Protein AF-A0A1G9M469-F1 (afdb_monomer)

Structure (mmCIF, N/CA/C/O backbone):
data_AF-A0A1G9M469-F1
#
_entry.id   AF-A0A1G9M469-F1
#
loop_
_atom_site.group_PDB
_atom_site.id
_atom_site.type_symbol
_atom_site.label_atom_id
_atom_site.label_alt_id
_atom_site.label_comp_id
_atom_site.label_asym_id
_atom_site.label_entity_id
_atom_site.label_seq_id
_atom_site.pdbx_PDB_ins_code
_atom_site.Cartn_x
_atom_site.Cartn_y
_atom_site.Cartn_z
_atom_site.occupancy
_atom_site.B_iso_or_equiv
_atom_site.auth_seq_id
_atom_site.auth_comp_id
_atom_site.auth_asym_id
_atom_site.auth_atom_id
_atom_site.pdbx_PDB_model_num
ATOM 1 N N . MET A 1 1 ? 38.285 30.764 -57.589 1.00 48.78 1 MET A N 1
ATOM 2 C CA . MET A 1 1 ? 37.458 29.544 -57.702 1.00 48.78 1 MET A CA 1
ATOM 3 C C . MET A 1 1 ? 37.937 28.596 -56.607 1.00 48.78 1 MET A C 1
ATOM 5 O O . MET A 1 1 ? 38.831 27.805 -56.846 1.00 48.78 1 MET A O 1
ATOM 9 N N . TRP A 1 2 ? 37.472 28.808 -55.373 1.00 46.72 2 TRP A N 1
ATOM 10 C CA . TRP A 1 2 ? 37.956 28.120 -54.169 1.00 46.72 2 TRP A CA 1
ATOM 11 C C . TRP A 1 2 ? 36.751 27.596 -53.375 1.00 46.72 2 TRP A C 1
ATOM 13 O O . TRP A 1 2 ? 35.866 28.354 -52.987 1.00 46.72 2 TRP A O 1
ATOM 23 N N . GLU A 1 3 ? 36.701 26.268 -53.302 1.00 48.75 3 GLU A N 1
ATOM 24 C CA . GLU A 1 3 ? 36.206 25.391 -52.235 1.00 48.75 3 GLU A CA 1
ATOM 25 C C . GLU A 1 3 ? 34.952 25.799 -51.443 1.00 48.75 3 GLU A C 1
ATOM 27 O O . GLU A 1 3 ? 34.990 26.262 -50.308 1.00 48.75 3 GLU A O 1
ATOM 32 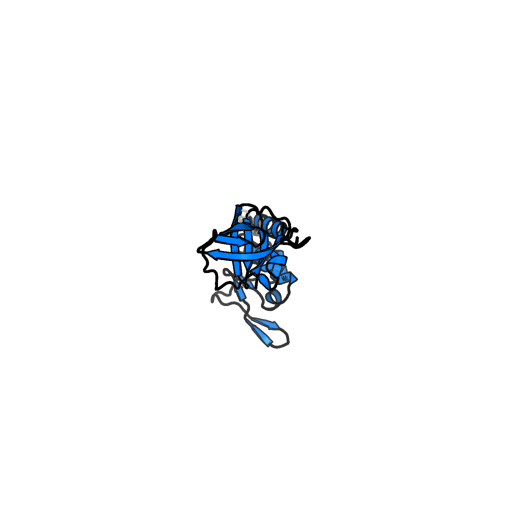N N . ARG A 1 4 ? 33.794 25.455 -52.015 1.00 55.62 4 ARG A N 1
ATOM 33 C CA . ARG A 1 4 ? 32.470 25.427 -51.367 1.00 55.62 4 ARG A CA 1
ATOM 34 C C . ARG A 1 4 ? 32.203 24.113 -50.589 1.00 55.62 4 ARG A C 1
ATOM 36 O O . ARG A 1 4 ? 31.051 23.723 -50.422 1.00 55.62 4 ARG A O 1
ATOM 43 N N . GLY A 1 5 ? 33.255 23.400 -50.164 1.00 55.22 5 GLY A N 1
ATOM 44 C CA . GLY A 1 5 ? 33.184 21.999 -49.707 1.00 55.22 5 GLY A CA 1
ATOM 45 C C . GLY A 1 5 ? 33.049 21.759 -48.195 1.00 55.22 5 GLY A C 1
ATOM 46 O O . GLY A 1 5 ? 32.487 20.744 -47.800 1.00 55.22 5 GLY A O 1
ATOM 47 N N . ASN A 1 6 ? 33.491 22.686 -47.337 1.00 55.62 6 ASN A N 1
ATOM 48 C CA . ASN A 1 6 ? 33.667 22.398 -45.900 1.00 55.62 6 ASN A CA 1
ATOM 49 C C . ASN A 1 6 ? 32.497 22.794 -44.980 1.00 55.62 6 ASN A C 1
ATOM 51 O O . ASN A 1 6 ? 32.513 22.475 -43.795 1.00 55.62 6 ASN A O 1
ATOM 55 N N . MET A 1 7 ? 31.448 23.446 -45.493 1.00 53.41 7 MET A N 1
ATOM 56 C CA . MET A 1 7 ? 30.367 23.969 -44.637 1.00 53.41 7 MET A CA 1
ATOM 57 C C . MET A 1 7 ? 29.304 22.921 -44.258 1.00 53.41 7 MET A C 1
ATOM 59 O O . MET A 1 7 ? 28.549 23.123 -43.311 1.00 53.41 7 MET A O 1
ATOM 63 N N . ARG A 1 8 ? 29.247 21.778 -44.959 1.00 54.16 8 ARG A N 1
ATOM 64 C CA . ARG A 1 8 ? 28.276 20.703 -44.668 1.00 54.16 8 ARG A CA 1
ATOM 65 C C . ARG A 1 8 ? 28.699 19.778 -43.521 1.00 54.16 8 ARG A C 1
ATOM 67 O O . ARG A 1 8 ? 27.830 19.225 -42.859 1.00 54.16 8 ARG A O 1
ATOM 74 N N . ILE A 1 9 ? 30.000 19.647 -43.253 1.00 56.34 9 ILE A N 1
ATOM 75 C CA . ILE A 1 9 ? 30.518 18.775 -42.182 1.00 56.34 9 ILE A CA 1
ATOM 76 C C . ILE A 1 9 ? 30.335 19.429 -40.801 1.00 56.34 9 ILE A C 1
ATOM 78 O O . ILE A 1 9 ? 30.007 18.741 -39.837 1.00 56.34 9 ILE A O 1
ATOM 82 N N . LEU A 1 10 ? 30.437 20.762 -40.707 1.00 53.50 10 LEU A N 1
ATOM 83 C CA . LEU A 1 10 ? 30.216 21.478 -39.443 1.00 53.50 10 LEU A CA 1
ATOM 84 C C . LEU A 1 10 ? 28.758 21.418 -38.952 1.00 53.50 10 LEU A C 1
ATOM 86 O O . LEU A 1 10 ? 28.525 21.388 -37.747 1.00 53.50 10 LEU A O 1
ATOM 90 N N . PHE A 1 11 ? 27.777 21.350 -39.859 1.00 53.75 11 PHE A N 1
ATOM 91 C CA . PHE A 1 11 ? 26.359 21.276 -39.481 1.00 53.75 11 PHE A CA 1
ATOM 92 C C . PHE A 1 11 ? 25.966 19.917 -38.874 1.00 53.75 11 PHE A C 1
ATOM 94 O O . PHE A 1 11 ? 25.076 19.861 -38.028 1.00 53.75 11 PHE A O 1
ATOM 101 N N . PHE A 1 12 ? 26.649 18.830 -39.252 1.00 53.16 12 PHE A N 1
ATOM 102 C CA . PHE A 1 12 ? 26.390 17.494 -38.699 1.00 53.16 12 PHE A CA 1
ATOM 103 C C . PHE A 1 12 ? 26.943 17.311 -37.276 1.00 53.16 12 PHE A C 1
ATOM 105 O O . PHE A 1 12 ? 26.334 16.608 -36.475 1.00 53.16 12 PHE A O 1
ATOM 112 N N . LEU A 1 13 ? 28.050 17.975 -36.926 1.00 53.91 13 LEU A N 1
ATOM 113 C CA . LEU A 1 13 ? 28.625 17.906 -35.574 1.00 53.91 13 LEU A CA 1
ATOM 114 C C . LEU A 1 13 ? 27.806 18.681 -34.531 1.00 53.91 13 LEU A C 1
ATOM 116 O O . LEU A 1 13 ? 27.779 18.288 -33.367 1.00 53.91 13 LEU A O 1
ATOM 120 N N . PHE A 1 14 ? 27.092 19.737 -34.932 1.00 52.69 14 PHE A N 1
ATOM 121 C CA . PHE A 1 14 ? 26.285 20.526 -33.995 1.00 52.69 14 PHE A CA 1
ATOM 122 C C . PHE A 1 14 ? 25.009 19.794 -33.540 1.00 52.69 14 PHE A C 1
ATOM 124 O O . PHE A 1 14 ? 24.573 19.977 -32.409 1.00 52.69 14 PHE A O 1
ATOM 131 N N . PHE A 1 15 ? 24.444 18.904 -34.367 1.00 52.62 15 PHE A N 1
ATOM 132 C CA . PHE A 1 15 ? 23.247 18.125 -34.009 1.00 52.62 15 PHE A CA 1
ATOM 133 C C . PHE A 1 15 ? 23.511 17.020 -32.971 1.00 52.62 15 PHE A C 1
ATOM 135 O O . PHE A 1 15 ? 22.600 16.647 -32.239 1.00 52.62 15 PHE A O 1
ATOM 142 N N . LEU A 1 16 ? 24.749 16.525 -32.858 1.00 51.84 16 LEU A N 1
ATOM 143 C CA . LEU A 1 16 ? 25.122 15.509 -31.863 1.00 51.84 16 LEU A CA 1
ATOM 144 C C . LEU A 1 16 ? 25.333 16.082 -30.450 1.00 51.84 16 LEU A C 1
ATOM 146 O O . LEU A 1 16 ? 25.271 15.332 -29.482 1.00 51.84 16 LEU A O 1
ATOM 150 N N . LEU A 1 17 ? 25.530 17.398 -30.311 1.00 51.81 17 LEU A N 1
ATOM 151 C CA . LEU A 1 17 ? 25.686 18.070 -29.011 1.00 51.81 17 LEU A CA 1
ATOM 152 C C . LEU A 1 17 ? 24.354 18.421 -28.333 1.00 51.81 17 LEU A C 1
ATOM 154 O O . LEU A 1 17 ? 24.351 18.825 -27.174 1.00 51.81 17 LEU A O 1
ATOM 158 N N . ILE A 1 18 ? 23.233 18.260 -29.041 1.00 56.25 18 ILE A N 1
ATOM 159 C CA . ILE A 1 18 ? 21.878 18.469 -28.507 1.00 56.25 18 ILE A CA 1
ATOM 160 C C . ILE A 1 18 ? 21.144 17.133 -28.348 1.00 56.25 18 ILE A C 1
ATOM 162 O O . ILE A 1 18 ? 19.926 17.114 -28.182 1.00 56.25 18 ILE A O 1
ATOM 166 N N . ALA A 1 19 ? 21.859 16.002 -28.411 1.00 52.56 19 ALA A N 1
ATOM 167 C CA . ALA A 1 19 ? 21.268 14.740 -28.002 1.00 52.56 19 ALA A CA 1
ATOM 168 C C . ALA A 1 19 ? 20.849 14.906 -26.532 1.00 52.56 19 ALA A C 1
ATOM 170 O O . ALA A 1 19 ? 21.716 15.186 -25.696 1.00 52.56 19 ALA A O 1
ATOM 171 N N . PRO A 1 20 ? 19.546 14.812 -26.203 1.00 56.12 20 PRO A N 1
ATOM 172 C CA . PRO A 1 20 ? 19.131 14.825 -24.815 1.00 56.12 20 PRO A CA 1
ATOM 173 C C . PRO A 1 20 ? 19.895 13.692 -24.146 1.00 56.12 20 PRO A C 1
ATOM 175 O O . PRO A 1 20 ? 19.856 12.557 -24.628 1.00 56.12 20 PRO A O 1
ATOM 178 N N . TYR A 1 21 ? 20.659 14.020 -23.102 1.00 51.34 21 TYR A N 1
ATOM 179 C CA . TYR A 1 21 ? 21.302 13.015 -22.273 1.00 51.34 21 TYR A CA 1
ATOM 180 C C . TYR A 1 21 ? 20.243 11.958 -21.982 1.00 51.34 21 TYR A C 1
ATOM 182 O O . TYR A 1 21 ? 19.168 12.288 -21.478 1.00 51.34 21 TYR A O 1
ATOM 190 N N . ALA A 1 22 ? 20.507 10.714 -22.380 1.00 52.69 22 ALA A N 1
ATOM 191 C CA . ALA A 1 22 ? 19.715 9.593 -21.924 1.00 52.69 22 ALA A CA 1
ATOM 192 C C . ALA A 1 22 ? 19.965 9.525 -20.417 1.00 52.69 22 ALA A C 1
ATOM 194 O O . ALA A 1 22 ? 20.944 8.935 -19.964 1.00 52.69 22 ALA A O 1
ATOM 195 N N . VAL A 1 23 ? 19.159 10.262 -19.655 1.00 56.47 23 VAL A N 1
ATOM 196 C CA . VAL A 1 23 ? 19.160 10.199 -18.203 1.00 56.47 23 VAL A CA 1
ATOM 197 C C . VAL A 1 23 ? 18.578 8.832 -17.900 1.00 56.47 23 VAL A C 1
ATOM 199 O O . VAL A 1 23 ? 17.364 8.641 -17.922 1.00 56.47 23 VAL A O 1
ATOM 202 N N . ALA A 1 24 ? 19.468 7.854 -17.745 1.00 62.28 24 ALA A N 1
ATOM 203 C CA . ALA A 1 24 ? 19.101 6.576 -17.180 1.00 62.28 24 ALA A CA 1
ATOM 204 C C . ALA A 1 24 ? 18.526 6.860 -15.789 1.00 62.28 24 ALA A C 1
ATOM 206 O O . ALA A 1 24 ? 19.078 7.653 -15.016 1.00 62.28 24 ALA A O 1
ATOM 207 N N . GLY A 1 25 ? 17.335 6.328 -15.551 1.00 85.69 25 GLY A N 1
ATOM 208 C CA . GLY A 1 25 ? 16.587 6.614 -14.345 1.00 85.69 25 GLY A CA 1
ATOM 209 C C . GLY A 1 25 ? 17.270 5.980 -13.137 1.00 85.69 25 GLY A C 1
ATOM 210 O O . GLY A 1 25 ? 17.526 4.779 -13.139 1.00 85.69 25 GLY A O 1
ATOM 211 N N . LYS A 1 26 ? 17.548 6.754 -12.084 1.00 93.06 26 LYS A N 1
ATOM 212 C CA . LYS A 1 26 ? 18.241 6.271 -10.879 1.00 93.06 26 LYS A CA 1
ATOM 213 C C . LYS A 1 26 ? 17.488 5.111 -10.224 1.00 93.06 26 LYS A C 1
ATOM 215 O O . LYS A 1 26 ? 18.112 4.156 -9.760 1.00 93.06 26 LYS A O 1
ATOM 220 N N . PHE A 1 27 ? 16.163 5.209 -10.132 1.00 94.94 27 PHE A N 1
ATOM 221 C CA . PHE A 1 27 ? 15.335 4.167 -9.521 1.00 94.94 27 PHE A CA 1
ATOM 222 C C . PHE A 1 27 ? 15.176 2.980 -10.464 1.00 94.94 27 PHE A C 1
ATOM 224 O O . PHE A 1 27 ? 15.283 1.833 -10.031 1.00 94.94 27 PHE A O 1
ATOM 231 N N . SER A 1 28 ? 14.984 3.265 -11.746 1.00 94.94 28 SER A N 1
ATOM 232 C CA . SER A 1 28 ? 14.840 2.284 -12.815 1.00 94.94 28 SER A CA 1
ATOM 233 C C . SER A 1 28 ? 16.072 1.396 -12.920 1.00 94.94 28 SER A C 1
ATOM 235 O O . SER A 1 28 ? 15.944 0.176 -12.917 1.00 94.94 28 SER A O 1
ATOM 237 N N . ASP A 1 29 ? 17.265 1.985 -12.885 1.00 94.56 29 ASP A N 1
ATOM 238 C CA . ASP A 1 29 ? 18.538 1.267 -12.914 1.00 94.56 29 ASP A CA 1
ATOM 239 C C . ASP A 1 29 ? 18.750 0.430 -11.647 1.00 94.56 29 ASP A C 1
ATOM 241 O O . ASP A 1 29 ? 19.205 -0.713 -11.714 1.00 94.56 29 ASP A O 1
ATOM 245 N N . TYR A 1 30 ? 18.398 0.972 -10.476 1.00 95.62 30 TYR A N 1
ATOM 246 C CA . TYR A 1 30 ? 18.557 0.264 -9.205 1.00 95.62 30 TYR A CA 1
ATOM 247 C C . TYR A 1 30 ? 17.631 -0.956 -9.092 1.00 95.62 30 TYR A C 1
ATOM 249 O O . TYR A 1 30 ? 18.041 -2.028 -8.633 1.00 95.62 30 TYR A O 1
ATOM 257 N N . VAL A 1 31 ? 16.373 -0.799 -9.506 1.00 96.38 31 VAL A N 1
ATOM 258 C CA . VAL A 1 31 ? 15.374 -1.876 -9.528 1.00 96.38 31 VAL A CA 1
ATOM 259 C C . VAL A 1 31 ? 15.641 -2.834 -10.698 1.00 96.38 31 VAL A C 1
ATOM 261 O O . VAL A 1 31 ? 15.429 -4.039 -10.558 1.00 96.38 31 VAL A O 1
ATOM 264 N N . GLY A 1 32 ? 16.173 -2.327 -11.810 1.00 95.94 32 GLY A N 1
ATOM 265 C CA . GLY A 1 32 ? 16.400 -3.048 -13.063 1.00 95.94 32 GLY A CA 1
ATOM 266 C C . GLY A 1 32 ? 15.180 -3.047 -13.986 1.00 95.94 32 GLY A C 1
ATOM 267 O O . GLY A 1 32 ? 14.968 -4.019 -14.706 1.00 95.94 32 GLY A O 1
ATOM 268 N N . THR A 1 33 ? 14.333 -2.017 -13.930 1.00 96.31 33 THR A N 1
ATOM 269 C CA . THR A 1 33 ? 13.116 -1.944 -14.746 1.00 96.31 33 THR A CA 1
ATOM 270 C C . THR A 1 33 ? 13.425 -1.624 -16.202 1.00 96.31 33 THR A C 1
ATOM 272 O O . THR A 1 33 ? 14.376 -0.913 -16.516 1.00 96.31 33 THR A O 1
ATOM 275 N N . TYR A 1 34 ? 12.600 -2.135 -17.111 1.00 95.44 34 TYR A N 1
ATOM 276 C CA . TYR A 1 34 ? 12.790 -1.936 -18.546 1.00 95.44 34 TYR A CA 1
ATOM 277 C C . TYR A 1 34 ? 11.457 -1.935 -19.300 1.00 95.44 34 TYR A C 1
ATOM 279 O O . TYR A 1 34 ? 10.430 -2.395 -18.796 1.00 95.44 34 TYR A O 1
ATOM 287 N N . TRP A 1 35 ? 11.453 -1.384 -20.515 1.00 95.56 35 TRP A N 1
ATOM 288 C CA . TRP A 1 35 ? 10.281 -1.440 -21.387 1.00 95.56 35 TRP A CA 1
ATOM 289 C C . TRP A 1 35 ? 10.122 -2.845 -21.971 1.00 95.56 35 TRP A C 1
ATOM 291 O O . TRP A 1 35 ? 11.130 -3.465 -22.312 1.00 95.56 35 TRP A O 1
ATOM 301 N N . PRO A 1 36 ? 8.889 -3.358 -22.118 1.00 94.94 36 PRO A N 1
ATOM 302 C CA . PRO A 1 36 ? 8.671 -4.636 -22.781 1.00 94.94 36 PRO A CA 1
ATOM 303 C C . PRO A 1 36 ? 9.243 -4.613 -24.201 1.00 94.94 36 PRO A C 1
ATOM 305 O O . PRO A 1 36 ? 9.321 -3.558 -24.831 1.00 94.94 36 PRO A O 1
ATOM 308 N N . TYR A 1 37 ? 9.599 -5.789 -24.716 1.00 90.88 37 TYR A N 1
ATOM 309 C CA . TYR A 1 37 ? 10.000 -5.936 -26.116 1.00 90.88 37 TYR A CA 1
ATOM 310 C C . TYR A 1 37 ? 8.866 -5.506 -27.059 1.00 90.88 37 TYR A C 1
ATOM 312 O O . TYR A 1 37 ? 7.718 -5.391 -26.633 1.00 90.88 37 TYR A O 1
ATOM 320 N N . ASP A 1 38 ? 9.146 -5.354 -28.356 1.00 89.00 38 ASP A N 1
ATOM 321 C CA . ASP A 1 38 ? 8.142 -4.962 -29.365 1.00 89.00 38 ASP A CA 1
ATOM 322 C C . ASP A 1 38 ? 6.908 -5.888 -29.394 1.00 89.00 38 ASP A C 1
ATOM 324 O O . ASP A 1 38 ? 5.812 -5.480 -29.773 1.00 89.00 38 ASP A O 1
ATOM 328 N N . SER A 1 39 ? 7.060 -7.134 -28.932 1.00 87.19 39 SER A N 1
ATOM 329 C CA . SER A 1 39 ? 5.969 -8.099 -28.737 1.00 87.19 39 SER A CA 1
ATOM 330 C C . SER A 1 39 ? 5.056 -7.792 -27.540 1.00 87.19 39 SER A C 1
ATOM 332 O O . SER A 1 39 ? 4.078 -8.500 -27.302 1.00 87.19 39 SER A O 1
ATOM 334 N N . GLY A 1 40 ? 5.386 -6.782 -26.737 1.00 89.38 40 GLY A N 1
ATOM 335 C CA . GLY A 1 40 ? 4.733 -6.443 -25.478 1.00 89.38 40 GLY A CA 1
ATOM 336 C C . GLY A 1 40 ? 5.065 -7.385 -24.315 1.00 89.38 40 GLY A C 1
ATOM 337 O O . GLY A 1 40 ? 4.483 -7.211 -23.235 1.00 89.38 40 GLY A O 1
ATOM 338 N N . GLN A 1 41 ? 5.958 -8.359 -24.518 1.00 94.06 41 GLN A N 1
ATOM 339 C CA . GLN A 1 41 ? 6.353 -9.357 -23.522 1.00 94.06 41 GLN A CA 1
ATOM 340 C C . GLN A 1 41 ? 7.531 -8.870 -22.671 1.00 94.06 41 GLN A C 1
ATOM 342 O O . GLN A 1 41 ? 8.430 -8.186 -23.163 1.00 94.06 41 GLN A O 1
ATOM 347 N N . CYS A 1 42 ? 7.520 -9.254 -21.396 1.00 96.56 42 CYS A N 1
ATOM 348 C CA . CYS A 1 42 ? 8.674 -9.125 -20.515 1.00 96.56 42 CYS A CA 1
ATOM 349 C C . CYS A 1 42 ? 9.575 -10.357 -20.649 1.00 96.56 42 CYS A C 1
ATOM 351 O O . CYS A 1 42 ? 9.127 -11.427 -21.061 1.00 96.56 42 CYS A O 1
ATOM 353 N N . GLY A 1 43 ? 10.852 -10.185 -20.331 1.00 96.06 43 GLY A N 1
ATOM 354 C CA . GLY A 1 43 ? 11.837 -11.253 -20.287 1.00 96.06 43 GLY A CA 1
ATOM 355 C C . GLY A 1 43 ? 11.690 -12.150 -19.059 1.00 96.06 43 GLY A C 1
ATOM 356 O O . GLY A 1 43 ? 10.629 -12.266 -18.441 1.00 96.06 43 GLY A O 1
ATOM 357 N N . THR A 1 44 ? 12.788 -12.814 -18.719 1.00 96.69 44 THR A N 1
ATOM 358 C CA . THR A 1 44 ? 12.858 -13.708 -17.564 1.00 96.69 44 THR A CA 1
ATOM 359 C C . THR A 1 44 ? 14.127 -13.454 -16.771 1.00 96.69 44 THR A C 1
ATOM 361 O O . THR A 1 44 ? 15.206 -13.346 -17.359 1.00 96.69 44 THR A O 1
ATOM 364 N N . THR A 1 45 ? 14.027 -13.489 -15.449 1.00 96.56 45 THR A N 1
ATOM 365 C CA . THR A 1 45 ? 15.168 -13.435 -14.536 1.00 96.56 45 THR A CA 1
ATOM 366 C C . THR A 1 45 ? 15.526 -14.838 -14.050 1.00 96.56 45 THR A C 1
ATOM 368 O O . THR A 1 45 ? 14.652 -15.628 -13.690 1.00 96.56 45 THR A O 1
ATOM 371 N N . ILE A 1 46 ? 16.821 -15.166 -14.008 1.00 96.44 46 ILE A N 1
ATOM 372 C CA . ILE A 1 46 ? 17.296 -16.440 -13.453 1.00 96.44 46 ILE A CA 1
ATOM 373 C C . ILE A 1 46 ? 17.509 -16.285 -11.944 1.00 96.44 46 ILE A C 1
ATOM 375 O O . ILE A 1 46 ? 18.349 -15.499 -11.510 1.00 96.44 46 ILE A O 1
ATOM 379 N N . LEU A 1 47 ? 16.787 -17.070 -11.144 1.00 94.50 47 LEU A N 1
ATOM 380 C CA . LEU A 1 47 ? 16.922 -17.139 -9.689 1.00 94.50 47 LEU A CA 1
ATOM 381 C C . LEU A 1 47 ? 17.142 -18.588 -9.270 1.00 94.50 47 LEU A C 1
ATOM 383 O O . LEU A 1 47 ? 16.421 -19.482 -9.703 1.00 94.50 47 LEU A O 1
ATOM 387 N N . PHE A 1 48 ? 18.159 -18.837 -8.443 1.00 94.06 48 PHE A N 1
ATOM 388 C CA . PHE A 1 48 ? 18.482 -20.183 -7.944 1.00 94.06 48 PHE A CA 1
ATOM 389 C C . PHE A 1 48 ? 18.585 -21.249 -9.059 1.00 94.06 48 PHE A C 1
ATOM 391 O O . PHE A 1 48 ? 18.160 -22.391 -8.895 1.00 94.06 48 PHE A O 1
ATOM 398 N N . GLY A 1 49 ? 19.122 -20.860 -10.223 1.00 95.31 49 GLY A N 1
ATOM 399 C CA . GLY A 1 49 ? 19.274 -21.734 -11.392 1.00 95.31 49 GLY A CA 1
ATOM 400 C C . GLY A 1 49 ? 17.984 -22.017 -12.175 1.00 95.31 49 GLY A C 1
ATOM 401 O O . GLY A 1 49 ? 18.016 -22.810 -13.113 1.00 95.31 49 GLY A O 1
ATOM 402 N N . LYS A 1 50 ? 16.860 -21.383 -11.827 1.00 96.69 50 LYS A N 1
ATOM 403 C CA . LYS A 1 50 ? 15.577 -21.495 -12.533 1.00 96.69 50 LYS A CA 1
ATOM 404 C C . LYS A 1 50 ? 15.214 -20.174 -13.201 1.00 96.69 50 LYS A C 1
ATOM 406 O O . LYS A 1 50 ? 15.537 -19.108 -12.688 1.00 96.69 50 LYS A O 1
ATOM 411 N N . SER A 1 51 ? 14.555 -20.246 -14.354 1.00 97.00 51 SER A N 1
ATOM 412 C CA . SER A 1 51 ? 14.021 -19.068 -15.041 1.00 97.00 51 SER A CA 1
ATOM 413 C C . SER A 1 51 ? 12.652 -18.707 -14.462 1.00 97.00 51 SER A C 1
ATOM 415 O O . SER A 1 51 ? 11.789 -19.576 -14.325 1.00 97.00 51 SER A O 1
ATOM 417 N N . HIS A 1 52 ? 12.472 -17.436 -14.111 1.00 96.44 52 HIS A N 1
ATOM 418 C CA . HIS A 1 52 ? 11.226 -16.871 -13.608 1.00 96.44 52 HIS A CA 1
ATOM 419 C C . HIS A 1 52 ? 10.774 -15.739 -14.536 1.00 96.44 52 HIS A C 1
ATOM 421 O O . HIS A 1 52 ? 11.607 -14.909 -14.907 1.00 96.44 52 HIS A O 1
ATOM 427 N N . PRO A 1 53 ? 9.488 -15.679 -14.921 1.00 96.62 53 PRO A N 1
ATOM 428 C CA . PRO A 1 53 ? 8.985 -14.591 -15.746 1.00 96.62 53 PRO A CA 1
ATOM 429 C C . PRO A 1 53 ? 9.061 -13.266 -14.992 1.00 96.62 53 PRO A C 1
ATOM 431 O O . PRO A 1 53 ? 8.727 -13.193 -13.807 1.00 96.62 53 PRO A O 1
ATOM 434 N N . ASP A 1 54 ? 9.479 -12.221 -15.695 1.00 97.31 54 ASP A N 1
ATOM 435 C CA . ASP A 1 54 ? 9.446 -10.867 -15.161 1.00 97.31 54 ASP A CA 1
ATOM 436 C C . ASP A 1 54 ? 8.009 -10.342 -15.143 1.00 97.31 54 ASP A C 1
ATOM 438 O O . ASP A 1 54 ? 7.179 -10.672 -15.997 1.00 97.31 54 ASP A O 1
ATOM 442 N N . LEU A 1 55 ? 7.701 -9.516 -14.148 1.00 96.69 55 LEU A N 1
ATOM 443 C CA . LEU A 1 55 ? 6.352 -9.029 -13.912 1.00 96.69 55 LEU A CA 1
ATOM 444 C C . LEU A 1 55 ? 6.090 -7.769 -14.739 1.00 96.69 55 LEU A C 1
ATOM 446 O O . LEU A 1 55 ? 6.859 -6.812 -14.685 1.00 96.69 55 LEU A O 1
ATOM 450 N N . LYS A 1 56 ? 4.974 -7.734 -15.469 1.00 96.50 56 LYS A N 1
ATOM 451 C CA . LYS A 1 56 ? 4.530 -6.532 -16.180 1.00 96.50 56 LYS A CA 1
ATOM 452 C C . LYS A 1 56 ? 3.601 -5.713 -15.291 1.00 96.50 56 LYS A C 1
ATOM 454 O O . LYS A 1 56 ? 2.454 -6.100 -15.089 1.00 96.50 56 LYS A O 1
ATOM 459 N N . LEU A 1 57 ? 4.065 -4.561 -14.815 1.00 94.81 57 LEU A N 1
ATOM 460 C CA . LEU A 1 57 ? 3.273 -3.627 -14.013 1.00 94.81 57 LEU A CA 1
ATOM 461 C C . LEU A 1 57 ? 3.153 -2.289 -14.731 1.00 94.81 57 LEU A C 1
ATOM 463 O O . LEU A 1 57 ? 4.149 -1.673 -15.099 1.00 94.81 57 LEU A O 1
ATOM 467 N N . ASN A 1 58 ? 1.920 -1.831 -14.954 1.00 92.31 58 ASN A N 1
ATOM 468 C CA . ASN A 1 58 ? 1.629 -0.541 -15.589 1.00 92.31 58 ASN A CA 1
ATOM 469 C C . ASN A 1 58 ? 2.337 -0.310 -16.941 1.00 92.31 58 ASN A C 1
ATOM 471 O O . ASN A 1 58 ? 2.548 0.836 -17.341 1.00 92.31 58 ASN A O 1
ATOM 475 N N . GLY A 1 59 ? 2.665 -1.384 -17.667 1.00 92.88 59 GLY A N 1
ATOM 476 C CA . GLY A 1 59 ? 3.367 -1.329 -18.954 1.00 92.88 59 GLY A CA 1
ATOM 477 C C . GLY A 1 59 ? 4.897 -1.350 -18.863 1.00 92.88 59 GLY A C 1
ATOM 478 O O . GLY A 1 59 ? 5.542 -1.2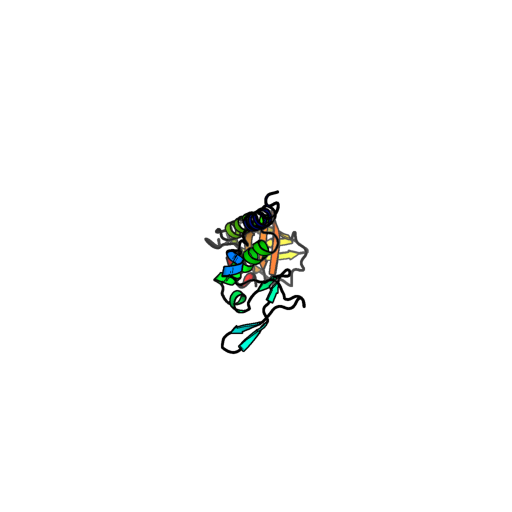92 -19.903 1.00 92.88 59 GLY A O 1
ATOM 479 N N . VAL A 1 60 ? 5.462 -1.472 -17.663 1.00 95.44 60 VAL A N 1
ATOM 480 C CA . VAL A 1 60 ? 6.900 -1.602 -17.395 1.00 95.44 60 VAL A CA 1
ATOM 481 C C . VAL A 1 60 ? 7.198 -3.026 -16.919 1.00 95.44 60 VAL A C 1
ATOM 483 O O . VAL A 1 60 ? 6.402 -3.618 -16.188 1.00 95.44 60 VAL A O 1
ATOM 486 N N . CYS A 1 61 ? 8.324 -3.591 -17.343 1.00 97.69 61 CYS A N 1
ATOM 487 C CA . CYS A 1 61 ? 8.787 -4.905 -16.912 1.00 97.69 61 CYS A CA 1
ATOM 488 C C . CYS A 1 61 ? 9.673 -4.793 -15.669 1.00 97.69 61 CYS A C 1
ATOM 490 O O . CYS A 1 61 ? 10.608 -3.991 -15.630 1.00 97.69 61 CYS A O 1
ATOM 492 N N . ILE A 1 62 ? 9.370 -5.615 -14.666 1.00 97.81 62 ILE A N 1
ATOM 493 C CA . ILE A 1 62 ? 10.047 -5.672 -13.373 1.00 97.81 62 ILE A CA 1
ATOM 494 C C . ILE A 1 62 ? 10.714 -7.046 -13.221 1.00 97.81 62 ILE A C 1
ATOM 496 O O . ILE A 1 62 ? 10.006 -8.059 -13.213 1.00 97.81 62 ILE A O 1
ATOM 500 N N . PRO A 1 63 ? 12.046 -7.111 -13.054 1.00 97.69 63 PRO A N 1
ATOM 501 C CA . PRO A 1 63 ? 12.751 -8.366 -12.830 1.00 97.69 63 PRO A CA 1
ATOM 502 C C . PRO A 1 63 ? 12.204 -9.133 -11.627 1.00 97.69 63 PRO A C 1
ATOM 504 O O . PRO A 1 63 ? 12.015 -8.550 -10.555 1.00 97.69 63 PRO A O 1
ATOM 507 N N . ALA A 1 64 ? 12.034 -10.453 -11.748 1.00 96.56 64 ALA A N 1
ATOM 508 C CA . ALA A 1 64 ? 11.576 -11.279 -10.624 1.00 96.56 64 ALA A CA 1
ATOM 509 C C . ALA A 1 64 ? 12.475 -11.127 -9.376 1.00 96.56 64 ALA A C 1
ATOM 511 O O . ALA A 1 64 ? 11.988 -11.146 -8.245 1.00 96.56 64 ALA A O 1
ATOM 512 N N . SER A 1 65 ? 13.781 -10.888 -9.566 1.00 96.69 65 SER A N 1
ATOM 513 C CA . SER A 1 65 ? 14.722 -10.601 -8.473 1.00 96.69 65 SER A CA 1
ATOM 514 C C . SER A 1 65 ? 14.344 -9.359 -7.664 1.00 96.69 65 SER A C 1
ATOM 516 O O . SER A 1 65 ? 14.536 -9.334 -6.452 1.00 96.69 65 SER A O 1
ATOM 518 N N . ALA A 1 66 ? 13.821 -8.322 -8.321 1.00 96.38 66 ALA A N 1
ATOM 519 C CA . ALA A 1 66 ? 13.451 -7.071 -7.671 1.00 96.38 66 ALA A CA 1
ATOM 520 C C . ALA A 1 66 ? 12.144 -7.189 -6.881 1.00 96.38 66 ALA A C 1
ATOM 522 O O . ALA A 1 66 ? 11.963 -6.482 -5.897 1.00 96.38 66 ALA A O 1
ATOM 523 N N . VAL A 1 67 ? 11.254 -8.098 -7.289 1.00 94.50 67 VAL A N 1
ATOM 524 C CA . VAL A 1 67 ? 9.999 -8.380 -6.579 1.00 94.50 67 VAL A CA 1
ATOM 525 C C . VAL A 1 67 ? 10.256 -9.118 -5.261 1.00 94.50 67 VAL A C 1
ATOM 527 O O . VAL A 1 67 ? 9.543 -8.892 -4.287 1.00 94.50 67 VAL A O 1
ATOM 530 N N . ILE A 1 68 ? 11.273 -9.984 -5.220 1.00 92.31 68 ILE A N 1
ATOM 531 C CA . ILE A 1 68 ? 11.622 -10.768 -4.024 1.00 92.31 68 ILE A CA 1
ATOM 532 C C . ILE A 1 68 ? 12.525 -9.974 -3.067 1.00 92.31 68 ILE A C 1
ATOM 534 O O . ILE A 1 68 ? 12.433 -10.143 -1.853 1.00 92.31 68 ILE A O 1
ATOM 538 N N . ASP A 1 69 ? 13.385 -9.093 -3.581 1.00 93.12 69 ASP A N 1
ATOM 539 C CA . ASP A 1 69 ? 14.221 -8.228 -2.746 1.00 93.12 69 ASP A CA 1
ATOM 540 C C . ASP A 1 69 ? 13.388 -7.099 -2.118 1.00 93.12 69 ASP A C 1
ATOM 542 O O . ASP A 1 69 ? 12.931 -6.191 -2.808 1.00 93.12 69 ASP A O 1
ATOM 546 N N . THR A 1 70 ? 13.220 -7.109 -0.793 1.00 88.56 70 THR A N 1
ATOM 547 C CA . THR A 1 70 ? 12.372 -6.140 -0.077 1.00 88.56 70 THR A CA 1
ATOM 548 C C . THR A 1 70 ? 12.791 -4.683 -0.296 1.00 88.56 70 THR A C 1
ATOM 550 O O . THR A 1 70 ? 11.937 -3.797 -0.306 1.00 88.56 70 THR A O 1
ATOM 553 N N . LYS A 1 71 ? 14.089 -4.399 -0.481 1.00 90.44 71 LYS A N 1
ATOM 554 C CA . LYS A 1 71 ? 14.582 -3.026 -0.682 1.00 90.44 71 LYS A CA 1
ATOM 555 C C . LYS A 1 71 ? 14.245 -2.528 -2.081 1.00 90.44 71 LYS A C 1
ATOM 557 O O . LYS A 1 71 ? 13.773 -1.404 -2.227 1.00 90.44 71 LYS A O 1
ATOM 562 N N . ARG A 1 72 ? 14.450 -3.360 -3.103 1.00 94.44 72 ARG A N 1
ATOM 563 C CA . ARG A 1 72 ? 14.093 -3.036 -4.492 1.00 94.44 72 ARG A CA 1
ATOM 564 C C . ARG A 1 72 ? 12.586 -3.008 -4.685 1.00 94.44 72 ARG A C 1
ATOM 566 O O . ARG A 1 72 ? 12.096 -2.090 -5.334 1.00 94.44 72 ARG A O 1
ATOM 573 N N . LYS A 1 73 ? 11.852 -3.938 -4.065 1.00 93.31 73 LYS A N 1
ATOM 574 C CA . LYS A 1 73 ? 10.388 -4.020 -4.131 1.00 93.31 73 LYS A CA 1
ATOM 575 C C . LYS A 1 73 ? 9.739 -2.699 -3.723 1.00 93.31 73 LYS A C 1
ATOM 577 O O . LYS A 1 73 ? 8.886 -2.194 -4.445 1.00 93.31 73 LYS A O 1
ATOM 582 N N . LYS A 1 74 ? 10.208 -2.095 -2.624 1.00 90.25 74 LYS A N 1
ATOM 583 C CA . LYS A 1 74 ? 9.733 -0.787 -2.139 1.00 90.25 74 LYS A CA 1
ATOM 584 C C . LYS A 1 74 ? 9.964 0.363 -3.128 1.00 90.25 74 LYS A C 1
ATOM 586 O O . LYS A 1 74 ? 9.276 1.367 -3.040 1.00 90.25 74 LYS A O 1
ATOM 591 N N . LEU A 1 75 ? 10.901 0.240 -4.067 1.00 94.38 75 LEU A N 1
ATOM 592 C CA . LEU A 1 75 ? 11.233 1.288 -5.040 1.00 94.38 75 LEU A CA 1
ATOM 593 C C . LEU A 1 75 ? 10.594 1.067 -6.418 1.00 94.38 75 LEU A C 1
ATOM 595 O O . LEU A 1 75 ? 10.725 1.929 -7.285 1.00 94.38 75 LEU A O 1
ATOM 599 N N . ILE A 1 76 ? 9.884 -0.048 -6.627 1.00 94.69 76 ILE A N 1
ATOM 600 C CA . ILE A 1 76 ? 9.188 -0.342 -7.889 1.00 94.69 76 ILE A CA 1
ATOM 601 C C . ILE A 1 76 ? 8.253 0.807 -8.312 1.00 94.69 76 ILE A C 1
ATOM 603 O O . ILE A 1 76 ? 8.317 1.190 -9.482 1.00 94.69 76 ILE A O 1
ATOM 607 N N . PRO A 1 77 ? 7.426 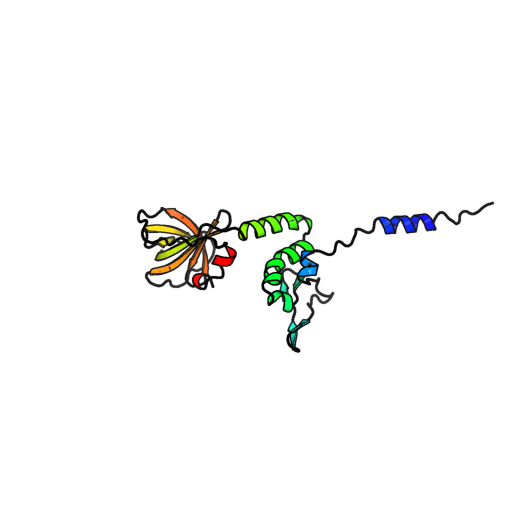1.408 -7.427 1.00 93.62 77 PRO A N 1
ATOM 608 C CA . PRO A 1 77 ? 6.560 2.516 -7.829 1.00 93.62 77 PRO A CA 1
ATOM 609 C C . PRO A 1 77 ? 7.342 3.724 -8.362 1.00 93.62 77 PRO A C 1
ATOM 611 O O . PRO A 1 77 ? 6.958 4.290 -9.385 1.00 93.62 77 PRO A O 1
ATOM 614 N N . LEU A 1 78 ? 8.473 4.070 -7.731 1.00 94.88 78 LEU A N 1
ATOM 615 C CA . LEU A 1 78 ? 9.348 5.162 -8.178 1.00 94.88 78 LEU A CA 1
ATOM 616 C C . LEU A 1 78 ? 10.009 4.848 -9.515 1.00 94.88 78 LEU A C 1
ATOM 618 O O . LEU A 1 78 ? 10.041 5.710 -10.385 1.00 94.88 78 LEU A O 1
ATOM 622 N N . ALA A 1 79 ? 10.480 3.615 -9.708 1.00 95.31 79 ALA A N 1
ATOM 623 C CA . ALA A 1 79 ? 11.047 3.179 -10.981 1.00 95.31 79 ALA A CA 1
ATOM 624 C C . ALA A 1 79 ? 10.013 3.267 -12.119 1.00 95.31 79 ALA A C 1
ATOM 626 O O . ALA A 1 79 ? 10.292 3.815 -13.182 1.00 95.31 79 ALA A O 1
ATOM 627 N N . ILE A 1 80 ? 8.776 2.814 -11.888 1.00 94.56 80 ILE A N 1
ATOM 628 C CA . ILE A 1 80 ? 7.693 2.934 -12.876 1.00 94.56 80 ILE A CA 1
ATOM 629 C C . ILE A 1 80 ? 7.363 4.407 -13.155 1.00 94.56 80 ILE A C 1
ATOM 631 O O . ILE A 1 80 ? 7.186 4.780 -14.318 1.00 94.56 80 ILE A O 1
ATOM 635 N N . ALA A 1 81 ? 7.261 5.239 -12.114 1.00 94.06 81 ALA A N 1
ATOM 636 C CA . ALA A 1 81 ? 6.980 6.666 -12.255 1.00 94.06 81 ALA A CA 1
ATOM 637 C C . ALA A 1 81 ? 8.079 7.372 -13.059 1.00 94.06 81 ALA A C 1
ATOM 639 O O . ALA A 1 81 ? 7.769 8.089 -14.006 1.00 94.06 81 ALA A O 1
ATOM 640 N N . GLU A 1 82 ? 9.344 7.098 -12.749 1.00 94.50 82 GLU A N 1
ATOM 641 C CA . GLU A 1 82 ? 10.508 7.628 -13.456 1.00 94.50 82 GLU A CA 1
ATOM 642 C C . GLU A 1 82 ? 10.498 7.249 -14.942 1.00 94.50 82 GLU A C 1
ATOM 644 O O . GLU A 1 82 ? 10.731 8.106 -15.793 1.00 94.50 82 GLU A O 1
ATOM 649 N N . MET A 1 83 ? 10.153 6.000 -15.276 1.00 92.81 83 MET A N 1
ATOM 650 C CA . MET A 1 83 ? 10.060 5.561 -16.671 1.00 92.81 83 MET A CA 1
ATOM 651 C C . MET A 1 83 ? 8.883 6.194 -17.420 1.00 92.81 83 MET A C 1
ATOM 653 O O . MET A 1 83 ? 9.028 6.598 -18.573 1.00 92.81 83 MET A O 1
ATOM 657 N N . LYS A 1 84 ? 7.694 6.249 -16.809 1.00 93.25 84 LYS A N 1
ATOM 658 C CA . LYS A 1 84 ? 6.460 6.654 -17.505 1.00 93.25 84 LYS A CA 1
ATOM 659 C C . LYS A 1 84 ? 6.220 8.158 -17.515 1.00 93.25 84 LYS A C 1
ATOM 661 O O . LYS A 1 84 ? 5.641 8.670 -18.470 1.00 93.25 84 LYS A O 1
ATOM 666 N N . ASN A 1 85 ? 6.555 8.835 -16.427 1.00 91.12 85 ASN A N 1
ATOM 667 C CA . ASN A 1 85 ? 6.266 10.245 -16.211 1.00 91.12 85 ASN A CA 1
ATOM 668 C C . ASN A 1 85 ? 7.334 10.855 -15.287 1.00 91.12 85 ASN A C 1
ATOM 670 O O . ASN A 1 85 ? 7.052 11.133 -14.116 1.00 91.12 85 ASN A O 1
ATOM 674 N N . PRO A 1 86 ? 8.564 11.062 -15.794 1.00 90.25 86 PRO A N 1
ATOM 675 C CA . PRO A 1 86 ? 9.670 11.572 -14.988 1.00 90.25 86 PRO A CA 1
ATOM 676 C C . PRO A 1 86 ? 9.377 12.953 -14.385 1.00 90.25 86 PRO A C 1
ATOM 678 O O . PRO A 1 86 ? 9.930 13.287 -13.344 1.00 90.25 86 PRO A O 1
ATOM 681 N N . GLN A 1 87 ? 8.474 13.741 -14.980 1.00 89.88 87 GLN A N 1
ATOM 682 C CA . GLN A 1 87 ? 8.068 15.047 -14.449 1.00 89.88 87 GLN A CA 1
ATOM 683 C C . GLN A 1 87 ? 7.322 14.946 -13.110 1.00 89.88 87 GLN A C 1
ATOM 685 O O . GLN A 1 87 ? 7.338 15.900 -12.342 1.00 89.88 87 GLN A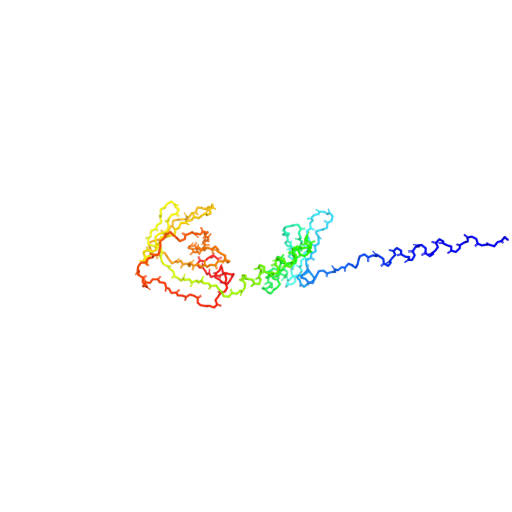 O 1
ATOM 690 N N . ARG A 1 88 ? 6.680 13.806 -12.824 1.00 89.31 88 ARG A N 1
ATOM 691 C CA . ARG A 1 88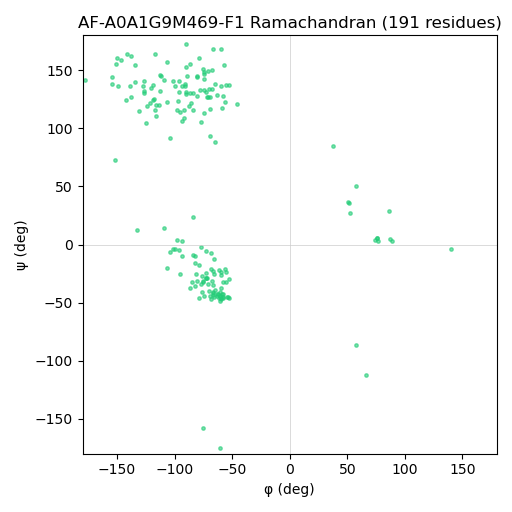 ? 5.968 13.541 -11.561 1.00 89.31 88 ARG A CA 1
ATOM 692 C C . ARG A 1 88 ? 6.778 12.734 -10.552 1.00 89.31 88 ARG A C 1
ATOM 694 O O . ARG A 1 88 ? 6.255 12.367 -9.501 1.00 89.31 88 ARG A O 1
ATOM 701 N N . LEU A 1 89 ? 8.037 12.424 -10.859 1.00 92.00 89 LEU A N 1
ATOM 702 C CA . LEU A 1 89 ? 8.862 11.596 -9.987 1.00 92.00 89 LEU A CA 1
ATOM 703 C C . LEU A 1 89 ? 9.042 12.238 -8.608 1.00 92.00 89 LEU A C 1
ATOM 705 O O . LEU A 1 89 ? 8.877 11.552 -7.605 1.00 92.00 89 LEU A O 1
ATOM 709 N N . ASP A 1 90 ? 9.310 13.542 -8.554 1.00 91.25 90 ASP A N 1
ATOM 710 C CA . ASP A 1 90 ? 9.508 14.252 -7.286 1.00 91.25 90 ASP A CA 1
ATOM 711 C C . ASP A 1 90 ? 8.248 14.230 -6.413 1.00 91.25 90 ASP A C 1
ATOM 713 O O . ASP A 1 90 ? 8.338 13.952 -5.219 1.00 91.25 90 ASP A O 1
ATOM 717 N N . GLU A 1 91 ? 7.066 14.437 -7.005 1.00 89.81 91 GLU A N 1
ATOM 718 C CA . GLU A 1 91 ? 5.780 14.319 -6.303 1.00 89.81 91 GLU A CA 1
ATOM 719 C C . GLU A 1 91 ? 5.610 12.914 -5.708 1.00 89.81 91 GLU A C 1
ATOM 721 O O . GLU A 1 91 ? 5.280 12.766 -4.532 1.00 89.81 91 GLU A O 1
ATOM 726 N N . MET A 1 92 ? 5.912 11.873 -6.490 1.00 89.75 92 MET A N 1
ATOM 727 C CA . MET A 1 92 ? 5.829 10.487 -6.028 1.00 89.75 92 MET A CA 1
ATOM 728 C C . MET A 1 92 ? 6.834 10.186 -4.909 1.00 89.75 92 MET A C 1
ATOM 730 O O . MET A 1 92 ? 6.495 9.491 -3.952 1.00 89.75 92 MET A O 1
ATOM 734 N N . ILE A 1 93 ? 8.057 10.719 -4.990 1.00 91.19 93 ILE A N 1
ATOM 735 C CA . ILE A 1 93 ? 9.053 10.591 -3.918 1.00 91.19 93 ILE A CA 1
ATOM 736 C C . ILE A 1 93 ? 8.509 11.203 -2.629 1.00 91.19 93 ILE A C 1
ATOM 738 O O . ILE A 1 93 ? 8.591 10.558 -1.587 1.00 91.19 93 ILE A O 1
ATOM 742 N N . GLN A 1 94 ? 7.927 12.404 -2.688 1.00 88.81 94 GLN A N 1
ATOM 743 C CA . GLN A 1 94 ? 7.354 13.051 -1.505 1.00 88.81 94 GLN A CA 1
ATOM 744 C C . GLN A 1 94 ? 6.207 12.232 -0.906 1.00 88.81 94 GLN A C 1
ATOM 746 O O . GLN A 1 94 ? 6.179 12.039 0.306 1.00 88.81 94 GLN A O 1
ATOM 751 N N . ILE A 1 95 ? 5.319 11.682 -1.739 1.00 85.06 95 ILE A N 1
ATOM 752 C CA . ILE A 1 95 ? 4.228 10.806 -1.283 1.00 85.06 95 ILE A CA 1
ATOM 753 C C . ILE A 1 95 ? 4.790 9.566 -0.576 1.00 85.06 95 ILE A C 1
ATOM 755 O O . ILE A 1 95 ? 4.384 9.250 0.540 1.00 85.06 95 ILE A O 1
ATOM 759 N N . MET A 1 96 ? 5.768 8.882 -1.176 1.00 83.88 96 MET A N 1
ATOM 760 C CA . MET A 1 96 ? 6.371 7.695 -0.560 1.00 83.88 96 MET A CA 1
ATOM 761 C C . MET A 1 96 ? 7.152 8.019 0.716 1.00 83.88 96 MET A C 1
ATOM 763 O O . MET A 1 96 ? 7.157 7.218 1.648 1.00 83.88 96 MET A O 1
ATOM 767 N N . MET A 1 97 ? 7.805 9.181 0.776 1.00 84.62 97 MET A N 1
ATOM 768 C CA . MET A 1 97 ? 8.473 9.650 1.987 1.00 84.62 97 MET A CA 1
ATOM 769 C C . MET A 1 97 ? 7.464 9.941 3.097 1.00 84.62 97 MET A C 1
ATOM 771 O O . MET A 1 97 ? 7.678 9.489 4.218 1.00 84.62 97 MET A O 1
ATOM 775 N N . ALA A 1 98 ? 6.356 10.621 2.795 1.00 81.19 98 ALA A N 1
ATOM 776 C CA . ALA A 1 98 ? 5.293 10.879 3.763 1.00 81.19 98 ALA A CA 1
ATOM 777 C C . ALA A 1 98 ? 4.727 9.568 4.333 1.00 81.19 98 ALA A C 1
ATOM 779 O O . ALA A 1 98 ? 4.670 9.412 5.548 1.00 81.19 98 ALA A O 1
ATOM 780 N N . ARG A 1 99 ? 4.456 8.576 3.474 1.00 80.31 99 ARG A N 1
ATOM 781 C CA . ARG A 1 99 ? 4.003 7.232 3.885 1.00 80.31 99 ARG A CA 1
ATOM 782 C C . ARG A 1 99 ? 5.026 6.425 4.682 1.00 80.31 99 ARG A C 1
ATOM 784 O O . ARG A 1 99 ? 4.672 5.381 5.213 1.00 80.31 99 ARG A O 1
ATOM 791 N N . SER A 1 100 ? 6.289 6.852 4.726 1.00 79.88 100 SER A N 1
ATOM 792 C CA . SER A 1 100 ? 7.348 6.196 5.507 1.00 79.88 100 SER A CA 1
ATOM 793 C C . SER A 1 100 ? 7.540 6.795 6.898 1.00 79.88 100 SER A C 1
ATOM 795 O O . SER A 1 100 ? 8.292 6.243 7.702 1.00 79.88 100 SER A O 1
ATOM 797 N N . LEU A 1 101 ? 6.896 7.929 7.177 1.00 83.94 101 LEU A N 1
ATOM 798 C CA . LEU A 1 101 ? 6.915 8.522 8.503 1.00 83.94 101 LEU A CA 1
ATOM 799 C C . LEU A 1 101 ? 6.000 7.726 9.440 1.00 83.94 101 LEU A C 1
ATOM 801 O O . LEU A 1 101 ? 5.024 7.130 8.976 1.00 83.94 101 LEU A O 1
ATOM 805 N N . PRO A 1 102 ? 6.304 7.703 10.749 1.00 86.00 102 PRO A N 1
ATOM 806 C CA . PRO A 1 102 ? 5.377 7.187 11.741 1.00 86.00 102 PRO A CA 1
ATOM 807 C C . PRO A 1 102 ? 4.019 7.868 11.608 1.00 86.00 102 PRO A C 1
ATOM 809 O O . PRO A 1 102 ? 3.964 9.088 11.436 1.00 86.00 102 PRO A O 1
ATOM 812 N N . THR A 1 103 ? 2.957 7.081 11.702 1.00 89.81 103 THR A N 1
ATOM 813 C CA . THR A 1 103 ? 1.587 7.578 11.641 1.00 89.81 103 THR A CA 1
ATOM 814 C C . THR A 1 103 ? 0.846 7.312 12.942 1.00 89.81 103 THR A C 1
ATOM 816 O O . THR A 1 103 ? 1.295 6.528 13.780 1.00 89.81 103 THR A O 1
ATOM 819 N N . GLU A 1 104 ? -0.273 8.001 13.118 1.00 91.31 104 GLU A N 1
ATOM 820 C CA . GLU A 1 104 ? -1.194 7.751 14.216 1.00 91.31 104 GLU A CA 1
ATOM 821 C C . GLU A 1 104 ? -1.925 6.431 13.970 1.00 91.31 104 GLU A C 1
ATOM 823 O O . GLU A 1 104 ? -2.467 6.206 12.886 1.00 91.31 104 GLU A O 1
ATOM 828 N N . ALA A 1 105 ? -1.889 5.534 14.955 1.00 94.06 105 ALA A N 1
ATOM 829 C CA . ALA A 1 105 ? -2.443 4.197 14.827 1.00 94.06 105 ALA A CA 1
ATOM 830 C C . ALA A 1 105 ? -2.836 3.610 16.184 1.00 94.06 105 ALA A C 1
ATOM 832 O O . ALA A 1 105 ? -2.136 3.794 17.180 1.00 94.06 105 ALA A O 1
ATOM 833 N N . TYR A 1 106 ? -3.926 2.851 16.202 1.00 93.62 106 TYR A N 1
ATOM 834 C CA . TYR A 1 106 ? -4.528 2.263 17.392 1.00 93.62 106 TYR A CA 1
ATOM 835 C C . TYR A 1 106 ? -4.986 0.838 17.104 1.00 93.62 106 TYR A C 1
ATOM 837 O O . TYR A 1 106 ? -5.622 0.589 16.080 1.00 93.62 106 TYR A O 1
ATOM 845 N N . ARG A 1 107 ? -4.727 -0.090 18.026 1.00 93.75 107 ARG A N 1
ATOM 846 C CA . ARG A 1 107 ? -5.516 -1.325 18.100 1.00 93.75 107 ARG A CA 1
ATOM 847 C C . ARG A 1 107 ? -6.869 -0.987 18.695 1.00 93.75 107 ARG A C 1
ATOM 849 O O . ARG A 1 107 ? -6.926 -0.279 19.702 1.00 93.75 107 ARG A O 1
ATOM 856 N N . VAL A 1 108 ? -7.914 -1.482 18.056 1.00 93.69 108 VAL A N 1
ATOM 857 C CA . VAL A 1 108 ? -9.313 -1.296 18.435 1.00 93.69 108 VAL A CA 1
ATOM 858 C C . VAL A 1 108 ? -10.043 -2.626 18.280 1.00 93.69 108 VAL A C 1
ATOM 860 O O . VAL A 1 108 ? -9.566 -3.513 17.580 1.00 93.69 108 VAL A O 1
ATOM 863 N N . GLU A 1 109 ? -11.205 -2.755 18.906 1.00 93.88 109 GLU A N 1
ATOM 864 C CA . GLU A 1 109 ? -12.076 -3.924 18.758 1.00 93.88 109 GLU A CA 1
ATOM 865 C C . GLU A 1 109 ? -13.425 -3.481 18.180 1.00 93.88 109 GLU A C 1
ATOM 867 O O . GLU A 1 109 ? -13.974 -2.453 18.597 1.00 93.88 109 GLU A O 1
ATOM 872 N N . ILE A 1 110 ? -13.963 -4.252 17.232 1.00 93.38 110 ILE A N 1
ATOM 873 C CA . ILE A 1 110 ? -15.279 -4.010 16.629 1.00 93.38 110 ILE A CA 1
ATOM 874 C C . ILE A 1 110 ? -16.366 -4.627 17.513 1.00 93.38 110 ILE A C 1
ATOM 876 O O . ILE A 1 110 ? -16.438 -5.844 17.671 1.00 93.38 110 ILE A O 1
ATOM 880 N N . GLU A 1 111 ? -17.242 -3.795 18.074 1.00 92.88 111 GLU A N 1
ATOM 881 C CA . GLU A 1 111 ? -18.417 -4.249 18.823 1.00 92.88 111 GLU A CA 1
ATOM 882 C C . GLU A 1 111 ? -19.549 -4.680 17.884 1.00 92.88 111 GLU A C 1
ATOM 884 O O . GLU A 1 111 ? -20.158 -5.731 18.090 1.00 92.88 111 GLU A O 1
ATOM 889 N N . ASP A 1 112 ? -19.825 -3.871 16.858 1.00 92.06 112 ASP A N 1
ATOM 890 C CA . ASP A 1 112 ? -20.901 -4.108 15.896 1.00 92.06 112 ASP A CA 1
ATOM 891 C C . ASP A 1 112 ? -20.564 -3.501 14.526 1.00 92.06 112 ASP A C 1
ATOM 893 O O . ASP A 1 112 ? -19.804 -2.534 14.413 1.00 92.06 112 ASP A O 1
ATOM 897 N N . TYR A 1 113 ? -21.164 -4.054 13.475 1.00 91.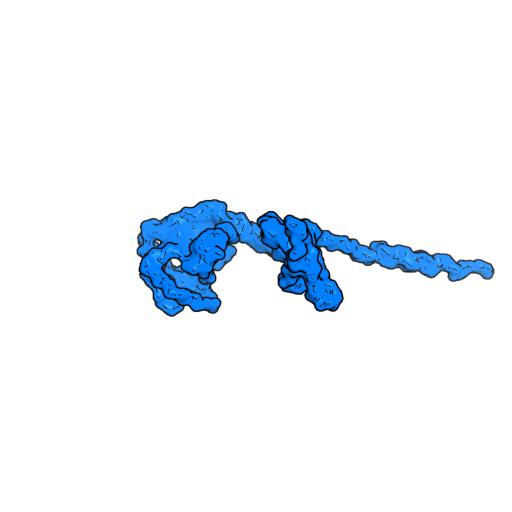62 113 TYR A N 1
ATOM 898 C CA . TYR A 1 113 ? -21.087 -3.518 12.123 1.00 91.62 113 TYR A CA 1
ATOM 899 C C . TYR A 1 113 ? -22.428 -3.674 11.407 1.00 91.62 113 TYR A C 1
ATOM 901 O O . TYR A 1 113 ? -22.963 -4.774 11.268 1.00 91.62 113 TYR A O 1
ATOM 909 N N . THR A 1 114 ? -22.964 -2.556 10.918 1.00 90.38 114 THR A N 1
ATOM 910 C CA . THR A 1 114 ? -24.202 -2.530 10.132 1.00 90.38 114 THR A CA 1
ATOM 911 C C . THR A 1 114 ? -24.061 -1.572 8.952 1.00 90.38 114 THR A C 1
ATOM 913 O O . THR A 1 114 ? -23.746 -0.394 9.128 1.00 90.38 114 THR A O 1
ATOM 916 N N . ASP A 1 115 ? -24.351 -2.076 7.750 1.00 86.19 115 ASP A N 1
ATOM 917 C CA . ASP A 1 115 ? -24.261 -1.378 6.460 1.00 86.19 115 ASP A CA 1
ATOM 918 C C . ASP A 1 115 ? -22.865 -0.826 6.145 1.00 86.19 115 ASP A C 1
ATOM 920 O O . ASP A 1 115 ? -22.081 -1.496 5.494 1.00 86.19 115 ASP A O 1
ATOM 924 N N . ASP A 1 116 ? -22.543 0.380 6.603 1.00 93.62 116 ASP A N 1
ATOM 925 C CA . ASP A 1 116 ? -21.244 1.045 6.415 1.00 93.62 116 ASP A CA 1
ATOM 926 C C . ASP A 1 116 ? -20.730 1.629 7.737 1.00 93.62 116 ASP A C 1
ATOM 928 O O . ASP A 1 116 ? -19.828 2.461 7.748 1.00 93.62 116 ASP A O 1
ATOM 932 N N . ILE A 1 117 ? -21.336 1.257 8.864 1.00 94.81 117 ILE A N 1
ATOM 933 C CA . ILE A 1 117 ? -21.043 1.834 10.171 1.00 94.81 117 ILE A CA 1
ATOM 934 C C . ILE A 1 117 ? -20.406 0.773 11.053 1.00 94.81 117 ILE A C 1
ATOM 936 O O . ILE A 1 117 ? -21.032 -0.245 11.343 1.00 94.81 117 ILE A O 1
ATOM 940 N N . PHE A 1 118 ? -19.187 1.046 11.508 1.00 94.62 118 PHE A N 1
ATOM 941 C CA . PHE A 1 118 ? -18.516 0.275 12.545 1.00 94.62 118 PHE A CA 1
ATOM 942 C C . PHE A 1 118 ? -18.726 0.960 13.890 1.00 94.62 118 PHE A C 1
ATOM 944 O O . PHE A 1 118 ? -18.501 2.167 14.029 1.00 94.62 118 PHE A O 1
ATOM 951 N N . VAL A 1 119 ? -19.126 0.181 14.884 1.00 94.06 119 VAL A N 1
ATOM 952 C CA . VAL A 1 119 ? -19.163 0.592 16.284 1.00 94.06 119 VAL A CA 1
ATOM 953 C C . VAL A 1 119 ? -18.019 -0.116 16.990 1.00 94.06 119 VAL A C 1
ATOM 955 O O . VAL A 1 119 ? -17.909 -1.338 16.935 1.00 94.06 119 VAL A O 1
ATOM 958 N N . LEU A 1 120 ? -17.142 0.661 17.612 1.00 93.81 120 LEU A N 1
ATOM 959 C CA . LEU A 1 120 ? -16.002 0.162 18.368 1.00 93.81 120 LEU A CA 1
ATOM 960 C C . LEU A 1 120 ? -16.392 -0.069 19.831 1.00 93.81 120 LEU A C 1
ATOM 962 O O . LEU A 1 120 ? -17.248 0.636 20.364 1.00 93.81 120 LEU A O 1
ATOM 966 N N . VAL A 1 121 ? -15.709 -0.993 20.508 1.00 92.00 121 VAL A N 1
ATOM 967 C CA . VAL A 1 121 ? -15.955 -1.330 21.928 1.00 92.00 121 VAL A CA 1
ATOM 968 C C . VAL A 1 121 ? -15.765 -0.130 22.872 1.00 92.00 121 VAL A C 1
ATOM 970 O O . VAL A 1 121 ? -16.388 -0.053 23.931 1.00 92.00 121 VAL A O 1
ATOM 973 N N . ASP A 1 122 ? -14.938 0.846 22.494 1.00 89.81 122 ASP A N 1
ATOM 974 C CA . ASP A 1 122 ? -14.746 2.093 23.248 1.00 89.81 122 ASP A CA 1
ATOM 975 C C . ASP A 1 122 ? -15.895 3.116 23.059 1.00 89.81 122 ASP A C 1
ATOM 977 O O . ASP A 1 122 ? -15.901 4.194 23.672 1.00 89.81 122 ASP A O 1
ATOM 981 N N . GLY A 1 123 ? -16.879 2.774 22.222 1.00 90.75 123 GLY A N 1
ATOM 982 C CA . GLY A 1 123 ? -18.031 3.584 21.849 1.00 90.75 123 GLY A CA 1
ATOM 983 C C . GLY A 1 123 ? -17.796 4.519 20.661 1.00 90.75 123 GLY A C 1
ATOM 984 O O . GLY A 1 123 ? -18.677 5.327 20.357 1.00 90.75 123 GLY A O 1
ATOM 985 N N . SER A 1 124 ? -16.636 4.469 19.999 1.00 92.56 124 SER A N 1
ATOM 986 C CA . SER A 1 124 ? -16.425 5.239 18.775 1.00 92.56 124 SER A CA 1
ATOM 987 C C . SER A 1 124 ? -17.225 4.690 17.606 1.00 92.56 124 SER A C 1
ATOM 989 O O . SER A 1 124 ? -17.450 3.490 17.485 1.00 92.56 124 SER A O 1
ATOM 991 N N . VAL A 1 125 ? -17.618 5.592 16.711 1.00 94.25 125 VAL A N 1
ATOM 992 C CA . VAL A 1 125 ? -18.388 5.248 15.516 1.00 94.25 125 VAL A CA 1
ATOM 993 C C . VAL A 1 125 ? -17.610 5.679 14.287 1.00 94.25 125 VAL A C 1
ATOM 995 O O . VAL A 1 125 ? -17.299 6.863 14.127 1.00 94.25 125 VAL A O 1
ATOM 998 N N . LEU A 1 126 ? -17.315 4.715 13.423 1.00 95.44 126 LEU A N 1
ATOM 999 C CA . LEU A 1 126 ? -16.626 4.915 12.156 1.00 95.44 126 LEU A CA 1
ATOM 1000 C C . LEU A 1 126 ? -17.600 4.654 11.014 1.00 95.44 126 LEU A C 1
ATOM 1002 O O . LEU A 1 126 ? -18.439 3.758 11.096 1.00 95.44 126 LEU A O 1
ATOM 1006 N N . LYS A 1 127 ? -17.470 5.408 9.929 1.00 96.00 127 LYS A N 1
ATOM 1007 C CA . LYS A 1 127 ? -18.231 5.189 8.705 1.00 96.00 127 LYS A CA 1
ATOM 1008 C C . LYS A 1 127 ? -17.302 4.861 7.558 1.00 96.00 127 LYS A C 1
ATOM 1010 O O . LYS A 1 127 ? -16.449 5.670 7.226 1.00 96.00 127 LYS A O 1
ATOM 1015 N N . LYS A 1 128 ? -17.535 3.736 6.901 1.00 95.38 128 LYS A N 1
ATOM 1016 C CA . LYS A 1 128 ? -16.874 3.352 5.663 1.00 95.38 128 LYS A CA 1
ATOM 1017 C C . LYS A 1 128 ? -17.201 4.338 4.539 1.00 95.38 128 LYS A C 1
ATOM 1019 O O . LYS A 1 128 ? -18.373 4.652 4.308 1.00 95.38 128 LYS A O 1
ATOM 1024 N N . THR A 1 129 ? -16.181 4.844 3.856 1.00 93.81 129 THR A N 1
ATOM 1025 C CA . THR A 1 129 ? -16.327 5.829 2.766 1.00 93.81 129 THR A CA 1
ATOM 1026 C C . THR A 1 129 ? -16.083 5.224 1.388 1.00 93.81 129 THR A C 1
ATOM 1028 O O . THR A 1 129 ? -16.550 5.769 0.384 1.00 93.81 129 THR A O 1
ATOM 1031 N N . ASP A 1 130 ? -15.401 4.083 1.328 1.00 89.31 130 ASP A N 1
ATOM 1032 C CA . ASP A 1 130 ? -15.040 3.407 0.090 1.00 89.31 130 ASP A CA 1
ATOM 1033 C C . ASP A 1 130 ? -16.080 2.382 -0.404 1.00 89.31 130 ASP A C 1
ATOM 1035 O O . ASP A 1 130 ? -17.066 2.032 0.254 1.00 89.31 130 ASP A O 1
ATOM 1039 N N . TYR A 1 131 ? -15.842 1.871 -1.614 1.00 78.88 131 TYR A N 1
ATOM 1040 C CA . TYR A 1 131 ? -16.608 0.767 -2.184 1.00 78.88 131 TYR A CA 1
ATOM 1041 C C . TYR A 1 131 ? -15.920 -0.557 -1.848 1.00 78.88 131 TYR A C 1
ATOM 1043 O O . TYR A 1 131 ? -14.831 -0.838 -2.339 1.00 78.88 131 TYR A O 1
ATOM 1051 N N . GLY A 1 132 ? -16.585 -1.401 -1.064 1.00 78.00 132 GLY A N 1
ATOM 1052 C CA . GLY A 1 132 ? -16.048 -2.688 -0.625 1.00 78.00 132 GLY A CA 1
ATOM 1053 C C . GLY A 1 132 ? -17.074 -3.424 0.221 1.00 78.00 132 GLY A C 1
ATOM 1054 O O . GLY A 1 132 ? -17.812 -2.782 0.966 1.00 78.00 132 GLY A O 1
ATOM 1055 N N . TYR A 1 133 ? -17.163 -4.742 0.059 1.00 81.81 133 TYR A N 1
ATOM 1056 C CA . TYR A 1 133 ? -18.009 -5.572 0.910 1.00 81.81 133 TYR A CA 1
ATOM 1057 C C . TYR A 1 133 ? -17.209 -5.943 2.150 1.00 81.81 133 TYR A C 1
ATOM 1059 O O . TYR A 1 133 ? -16.147 -6.544 2.019 1.00 81.81 133 TYR A O 1
ATOM 1067 N N . VAL A 1 134 ? -17.721 -5.596 3.325 1.00 83.94 134 VAL A N 1
ATOM 1068 C CA . VAL A 1 134 ? -17.169 -6.093 4.582 1.00 83.94 134 VAL A CA 1
ATOM 1069 C C . VAL A 1 134 ? -17.717 -7.500 4.789 1.00 83.94 134 VAL A C 1
ATOM 1071 O O . VAL A 1 134 ? -18.923 -7.736 4.666 1.00 83.94 134 VAL A O 1
ATOM 1074 N N . GLY A 1 135 ? -16.811 -8.442 5.040 1.00 81.50 135 GLY A N 1
ATOM 1075 C CA . GLY A 1 135 ? -17.140 -9.826 5.344 1.00 81.50 135 GLY A CA 1
ATOM 1076 C C . GLY A 1 135 ? -18.001 -9.984 6.598 1.00 81.50 135 GLY A C 1
ATOM 1077 O O . GLY A 1 135 ? -18.452 -9.030 7.228 1.00 81.50 135 GLY A O 1
ATOM 1078 N N . TYR A 1 136 ? -18.245 -11.237 6.971 1.00 81.94 136 TYR A N 1
ATOM 1079 C CA . TYR A 1 136 ? -18.828 -11.507 8.278 1.00 81.94 136 TYR A CA 1
ATOM 1080 C C . TYR A 1 136 ? -17.784 -11.184 9.349 1.00 81.94 136 TYR A C 1
ATOM 1082 O O . TYR A 1 136 ? -16.755 -11.850 9.392 1.00 81.94 136 TYR A O 1
ATOM 1090 N N . LEU A 1 137 ? -18.064 -10.207 10.208 1.00 86.06 137 LEU A N 1
ATOM 1091 C CA . LEU A 1 137 ? -17.206 -9.889 11.345 1.00 86.06 137 LEU A CA 1
ATOM 1092 C C . LEU A 1 137 ? -17.640 -10.683 12.578 1.00 86.06 137 LEU A C 1
ATOM 1094 O O . LEU A 1 137 ? -18.836 -10.819 12.861 1.00 86.06 137 LEU A O 1
ATOM 1098 N N . GLY A 1 138 ? -16.664 -11.239 13.296 1.00 80.25 138 GLY A N 1
ATOM 1099 C CA . GLY A 1 138 ? -16.889 -11.883 14.580 1.00 80.25 138 GLY A CA 1
ATOM 1100 C C . GLY A 1 138 ? -17.333 -10.891 15.656 1.00 80.25 138 GLY A C 1
ATOM 1101 O O . GLY A 1 138 ? -17.281 -9.675 15.493 1.00 80.25 138 GLY A O 1
ATOM 1102 N N . PHE A 1 139 ? -17.792 -11.428 16.786 1.00 81.00 139 PHE A N 1
ATOM 1103 C CA . PHE A 1 139 ? -18.039 -10.611 17.971 1.00 81.00 139 PHE A CA 1
ATOM 1104 C C . PHE A 1 139 ? -16.698 -10.162 18.566 1.00 81.00 139 PHE A C 1
ATOM 1106 O O . PHE A 1 139 ? -15.886 -11.034 18.874 1.00 81.00 139 PHE A O 1
ATOM 1113 N N . GLN A 1 140 ? -16.513 -8.851 18.777 1.00 86.56 140 GLN A N 1
ATOM 1114 C CA . GLN A 1 140 ? -15.266 -8.264 19.300 1.00 86.56 140 GLN A CA 1
ATOM 1115 C C . GLN A 1 140 ? -14.051 -8.605 18.431 1.00 86.56 140 GLN A C 1
ATOM 1117 O O . GLN A 1 140 ? -13.039 -9.101 18.917 1.00 86.56 140 GLN A O 1
ATOM 1122 N N . GLU A 1 141 ? -14.181 -8.372 17.125 1.00 91.31 141 GLU A N 1
ATOM 1123 C CA . GLU A 1 141 ? -13.099 -8.623 16.173 1.00 91.31 141 GLU A CA 1
ATOM 1124 C C . GLU A 1 141 ? -11.962 -7.606 16.358 1.00 91.31 141 GLU A C 1
ATOM 1126 O O . GLU A 1 141 ? -12.213 -6.398 16.445 1.00 91.31 141 GLU A O 1
ATOM 1131 N N . ASP A 1 142 ? -10.719 -8.091 16.389 1.00 93.81 142 ASP A N 1
ATOM 1132 C CA . ASP A 1 142 ? -9.526 -7.248 16.474 1.00 93.81 142 ASP A CA 1
ATOM 1133 C C . ASP A 1 142 ? -9.353 -6.433 15.185 1.00 93.81 142 ASP A C 1
ATOM 1135 O O . ASP A 1 142 ? -9.398 -6.957 14.069 1.00 93.81 142 ASP A O 1
ATOM 1139 N N . ALA A 1 143 ? -9.076 -5.144 15.338 1.00 95.06 143 ALA A N 1
ATOM 1140 C CA . ALA A 1 143 ? -8.884 -4.228 14.228 1.00 95.06 143 ALA A CA 1
ATOM 1141 C C . ALA A 1 143 ? -7.765 -3.214 14.506 1.00 95.06 143 ALA A C 1
ATOM 1143 O O . ALA A 1 143 ? -7.308 -3.011 15.637 1.00 95.06 143 ALA A O 1
ATOM 1144 N N . ILE A 1 144 ? -7.290 -2.566 13.443 1.00 95.75 144 ILE A N 1
ATOM 1145 C CA . ILE A 1 144 ? -6.325 -1.467 13.531 1.00 95.75 144 ILE A CA 1
ATOM 1146 C C . ILE A 1 144 ? -6.901 -0.246 12.829 1.00 95.75 144 ILE A C 1
ATOM 1148 O O . ILE A 1 144 ? -7.126 -0.272 11.623 1.00 95.75 144 ILE A O 1
ATOM 1152 N N . LEU A 1 145 ? -7.086 0.836 13.580 1.00 95.44 145 LEU A N 1
ATOM 1153 C CA . LEU 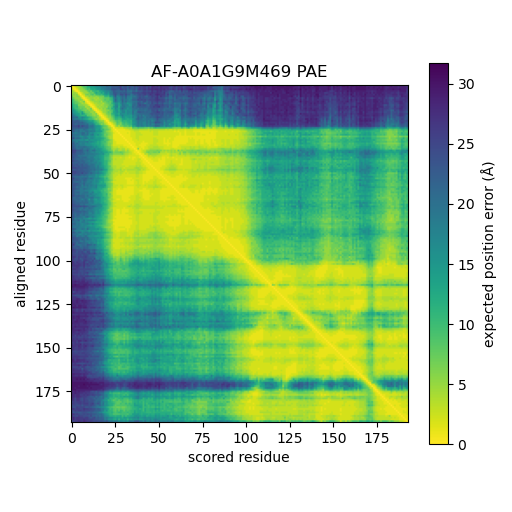A 1 145 ? -7.438 2.149 13.052 1.00 95.44 145 LEU A CA 1
ATOM 1154 C C . LEU A 1 145 ? -6.159 2.976 12.914 1.00 95.44 145 LEU A C 1
ATOM 1156 O O . LEU A 1 145 ? -5.448 3.161 13.899 1.00 95.44 145 LEU A O 1
ATOM 1160 N N . PHE A 1 146 ? -5.852 3.483 11.726 1.00 94.50 146 PHE A N 1
ATOM 1161 C CA . PHE A 1 146 ? -4.644 4.273 11.494 1.00 94.50 146 PHE A CA 1
ATOM 1162 C C . PHE A 1 146 ? -4.848 5.361 10.447 1.00 94.50 146 PHE A C 1
ATOM 1164 O O . PHE A 1 146 ? -5.745 5.285 9.611 1.00 94.50 146 PHE A O 1
ATOM 1171 N N . GLN A 1 147 ? -3.994 6.377 10.482 1.00 91.44 147 GLN A N 1
ATOM 1172 C CA . GLN A 1 147 ? -4.016 7.468 9.521 1.00 91.44 147 GLN A CA 1
ATOM 1173 C C . GLN A 1 147 ? -3.045 7.185 8.361 1.00 91.44 147 GLN A C 1
ATOM 1175 O O . GLN A 1 147 ? -1.905 6.770 8.576 1.00 91.44 147 GLN A O 1
ATOM 1180 N N . ASP A 1 148 ? -3.460 7.433 7.121 1.00 88.88 148 ASP A N 1
ATOM 1181 C CA . ASP A 1 148 ? -2.569 7.496 5.957 1.00 88.88 148 ASP A CA 1
ATOM 1182 C C . ASP A 1 148 ? -2.756 8.846 5.260 1.00 88.88 148 ASP A C 1
ATOM 1184 O O . ASP A 1 148 ? -3.767 9.117 4.615 1.00 88.88 148 ASP A O 1
ATOM 1188 N N . GLY A 1 149 ? -1.792 9.749 5.441 1.00 84.38 149 GLY A N 1
ATOM 1189 C CA . GLY A 1 149 ? -1.951 11.135 5.013 1.00 84.38 149 GLY A CA 1
ATOM 1190 C C . GLY A 1 149 ? -3.039 11.846 5.821 1.00 84.38 149 GLY A C 1
ATOM 1191 O O . GLY A 1 149 ? -2.845 12.104 7.005 1.00 84.38 149 GLY A O 1
ATOM 1192 N N . ASN A 1 150 ? -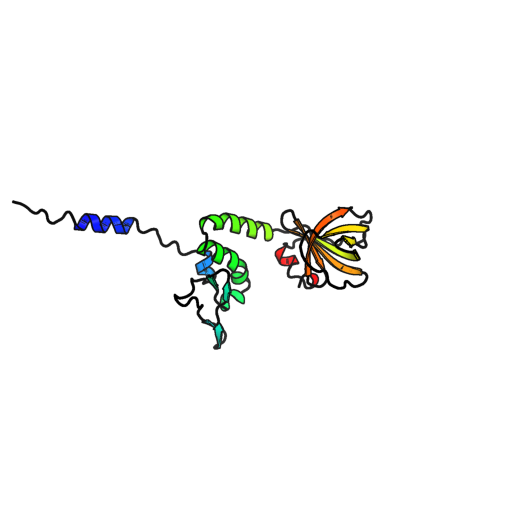4.152 12.199 5.174 1.00 85.81 150 ASN A N 1
ATOM 1193 C CA . ASN A 1 150 ? -5.296 12.844 5.834 1.00 85.81 150 ASN A CA 1
ATOM 1194 C C . ASN A 1 150 ? -6.469 11.886 6.070 1.00 85.81 150 ASN A C 1
ATOM 1196 O O . ASN A 1 150 ? -7.437 12.278 6.721 1.00 85.81 150 ASN A O 1
ATOM 1200 N N . ASP A 1 151 ? -6.380 10.667 5.548 1.00 90.62 151 ASP A N 1
ATOM 1201 C CA . ASP A 1 151 ? -7.486 9.725 5.515 1.00 90.62 151 ASP A CA 1
ATOM 1202 C C . ASP A 1 151 ? -7.309 8.697 6.637 1.00 90.62 151 ASP A C 1
ATOM 1204 O O . ASP A 1 151 ? -6.190 8.267 6.943 1.00 90.62 151 ASP A O 1
ATOM 1208 N N . TRP A 1 152 ? -8.413 8.324 7.282 1.00 94.06 152 TRP A N 1
ATOM 1209 C CA . TRP A 1 152 ? -8.421 7.258 8.277 1.00 94.06 152 TRP A CA 1
ATOM 1210 C C . TRP A 1 152 ? -8.721 5.929 7.597 1.00 94.06 152 TRP A C 1
ATOM 1212 O O . TRP A 1 152 ? -9.590 5.837 6.735 1.00 94.06 152 TRP A O 1
ATOM 1222 N N . ASN A 1 153 ? -8.003 4.891 8.005 1.00 95.44 153 ASN A N 1
ATOM 1223 C CA . ASN A 1 153 ? -8.141 3.542 7.485 1.00 95.44 153 ASN A CA 1
ATOM 1224 C C . ASN A 1 153 ? -8.359 2.569 8.641 1.00 95.44 153 ASN A C 1
ATOM 1226 O O . ASN A 1 153 ? -7.740 2.696 9.700 1.00 95.44 153 ASN A O 1
ATOM 1230 N N . LEU A 1 154 ? -9.230 1.591 8.425 1.00 95.81 154 LEU A N 1
ATOM 1231 C CA . LEU A 1 154 ? -9.528 0.511 9.352 1.00 95.81 154 LEU A CA 1
ATOM 1232 C C . LEU A 1 154 ? -9.130 -0.818 8.707 1.00 95.81 154 LEU A C 1
ATOM 1234 O O . LEU A 1 154 ? -9.719 -1.208 7.701 1.00 95.81 154 LEU A O 1
ATOM 1238 N N . CYS A 1 155 ? -8.155 -1.511 9.290 1.00 95.19 155 CYS A N 1
ATOM 1239 C CA . CYS A 1 155 ? -7.894 -2.912 8.977 1.00 95.19 155 CYS A CA 1
ATOM 1240 C C . CYS A 1 155 ? -8.706 -3.817 9.895 1.00 95.19 155 CYS A C 1
ATOM 1242 O O . CYS A 1 155 ? -8.624 -3.662 11.116 1.00 95.19 155 CYS A O 1
ATOM 1244 N N . VAL A 1 156 ? -9.420 -4.782 9.329 1.00 94.06 156 VAL A N 1
ATOM 1245 C CA . VAL A 1 156 ? -10.145 -5.816 10.073 1.00 94.06 156 VAL A CA 1
ATOM 1246 C C . VAL A 1 156 ? -10.291 -7.059 9.195 1.00 94.06 156 VAL A C 1
ATOM 1248 O O . VAL A 1 156 ? -10.562 -6.939 8.003 1.00 94.06 156 VAL A O 1
ATOM 1251 N N . ASP A 1 157 ? -10.096 -8.245 9.778 1.00 90.81 157 ASP A N 1
ATOM 1252 C CA . ASP A 1 157 ? -10.196 -9.548 9.089 1.00 90.81 157 ASP A CA 1
ATOM 1253 C C . ASP A 1 157 ? -9.369 -9.649 7.784 1.00 90.81 157 ASP A C 1
ATOM 1255 O O . ASP A 1 157 ? -9.772 -10.264 6.799 1.00 90.81 157 ASP A O 1
ATOM 1259 N N . GLY A 1 158 ? -8.190 -9.019 7.751 1.00 89.81 158 GLY A N 1
ATOM 1260 C CA . GLY A 1 158 ? -7.299 -9.042 6.587 1.00 89.81 158 GLY A CA 1
ATOM 1261 C C . GLY A 1 158 ? -7.722 -8.130 5.431 1.00 89.81 158 GLY A C 1
ATOM 1262 O O . GLY A 1 158 ? -7.048 -8.108 4.402 1.00 89.81 158 GLY A O 1
ATOM 1263 N N . ASP A 1 159 ? -8.802 -7.368 5.595 1.00 91.00 159 ASP A N 1
ATOM 1264 C CA . ASP A 1 159 ? -9.238 -6.334 4.665 1.00 91.00 159 ASP A CA 1
ATOM 1265 C C . ASP A 1 159 ? -8.960 -4.938 5.241 1.00 91.00 159 ASP A C 1
ATOM 1267 O O . ASP A 1 159 ? -8.837 -4.743 6.452 1.00 91.00 159 ASP A O 1
ATOM 1271 N N . MET A 1 160 ? -8.860 -3.944 4.356 1.00 94.00 160 MET A N 1
ATOM 1272 C CA . MET A 1 160 ? -8.622 -2.546 4.712 1.00 94.00 160 MET A CA 1
ATOM 1273 C C . MET A 1 160 ? -9.693 -1.659 4.088 1.00 94.00 160 MET A C 1
ATOM 1275 O O . MET A 1 160 ? -9.960 -1.757 2.889 1.00 94.00 160 MET A O 1
ATOM 1279 N N . PHE A 1 161 ? -10.255 -0.771 4.904 1.00 94.44 161 PHE A N 1
ATOM 1280 C CA . PHE A 1 161 ? -11.338 0.122 4.517 1.00 94.44 161 PHE A CA 1
ATOM 1281 C C . PHE A 1 161 ? -11.008 1.573 4.850 1.00 94.44 161 PHE A C 1
ATOM 1283 O O . PHE A 1 161 ? -10.557 1.870 5.958 1.00 94.44 161 PHE A O 1
ATOM 1290 N N . GLU A 1 162 ? -11.292 2.487 3.928 1.00 95.62 162 GLU A N 1
ATOM 1291 C CA . GLU A 1 162 ? -11.268 3.923 4.217 1.00 95.62 162 GLU A CA 1
ATOM 1292 C C . GLU A 1 162 ? -12.482 4.290 5.085 1.00 95.62 162 GLU A C 1
ATOM 1294 O O . GLU A 1 162 ? -13.618 3.885 4.800 1.00 95.62 162 GLU A O 1
ATOM 1299 N N . VAL A 1 163 ? -12.249 5.032 6.169 1.00 95.88 163 VAL A N 1
ATOM 1300 C CA . VAL A 1 163 ? -13.275 5.378 7.156 1.00 95.88 163 VAL A CA 1
ATOM 1301 C C . VAL A 1 163 ? -13.240 6.852 7.557 1.00 95.88 163 VAL A C 1
ATOM 1303 O O . VAL A 1 163 ? -12.209 7.514 7.545 1.00 95.88 163 VAL A O 1
ATOM 1306 N N . GLU A 1 164 ? -14.387 7.362 7.989 1.00 95.12 164 GLU A N 1
ATOM 1307 C CA . GLU A 1 164 ? -14.550 8.659 8.638 1.00 95.12 164 GLU A CA 1
ATOM 1308 C C . GLU A 1 164 ? -14.957 8.450 10.102 1.00 95.12 164 GLU A C 1
ATOM 1310 O O . GLU A 1 164 ? -15.883 7.691 10.402 1.00 95.12 164 GLU A O 1
ATOM 1315 N N . LEU A 1 165 ? -14.291 9.140 11.029 1.00 92.25 165 LEU A N 1
ATOM 1316 C CA . LEU A 1 165 ? -14.656 9.132 12.445 1.00 92.25 165 LEU A CA 1
ATOM 1317 C C . LEU A 1 165 ? -15.880 10.033 12.671 1.00 92.25 165 LEU A C 1
ATOM 1319 O O . LEU A 1 165 ? -15.769 11.257 12.663 1.00 92.25 165 LEU A O 1
ATOM 1323 N N . LEU A 1 166 ? -17.053 9.431 12.885 1.00 91.75 166 LEU A N 1
ATOM 1324 C CA . LEU A 1 166 ? -18.306 10.161 13.109 1.00 91.75 166 LEU A CA 1
ATOM 1325 C C . LEU A 1 166 ? -18.469 10.627 14.557 1.00 91.75 166 LEU A C 1
ATOM 1327 O O . LEU A 1 166 ? -19.058 11.676 14.816 1.00 91.75 166 LEU A O 1
ATOM 1331 N N . SER A 1 167 ? -17.993 9.819 15.504 1.00 90.06 167 SER A N 1
ATOM 1332 C CA . SER A 1 167 ? -18.040 10.129 16.930 1.00 90.06 167 SER A CA 1
ATOM 1333 C C . SER A 1 167 ? -16.858 9.507 17.654 1.00 90.06 167 SER A C 1
ATOM 1335 O O . SER A 1 167 ? -16.544 8.327 17.471 1.00 90.06 167 SER A O 1
ATOM 1337 N N . GLU A 1 168 ? -16.251 10.290 18.539 1.00 85.50 168 GLU A N 1
ATOM 1338 C CA . GLU A 1 168 ? -15.301 9.785 19.523 1.00 85.50 168 GLU A CA 1
ATOM 1339 C C . GLU A 1 168 ? -16.046 9.115 20.680 1.00 85.50 168 GLU A C 1
ATOM 1341 O O . GLU A 1 168 ? -17.028 9.651 21.203 1.00 85.50 168 GLU A O 1
ATOM 1346 N N . GLY A 1 169 ? -15.591 7.922 21.057 1.00 78.19 169 GLY A N 1
ATOM 1347 C CA . GLY A 1 169 ? -16.044 7.230 22.252 1.00 78.19 169 GLY A CA 1
ATOM 1348 C C . GLY A 1 169 ? -15.608 7.967 23.519 1.00 78.19 169 GLY A C 1
ATOM 1349 O O . GLY A 1 169 ? -14.577 8.635 23.564 1.00 78.19 169 GLY A O 1
ATOM 1350 N N . SER A 1 170 ? -16.400 7.852 24.585 1.00 67.31 170 SER A N 1
ATOM 1351 C CA . SER A 1 170 ? -16.080 8.462 25.885 1.00 67.31 170 SER A CA 1
ATOM 1352 C C . SER A 1 170 ? -15.112 7.631 26.735 1.00 67.31 170 SER A C 1
ATOM 1354 O O . SER A 1 170 ? -14.670 8.091 27.792 1.00 67.31 170 SER A O 1
ATOM 1356 N N . ALA A 1 171 ? -14.826 6.390 26.330 1.00 57.06 171 ALA A N 1
ATOM 1357 C CA . ALA A 1 171 ? -13.994 5.469 27.085 1.00 57.06 171 ALA A CA 1
ATOM 1358 C C . ALA A 1 171 ? -12.557 5.473 26.544 1.00 57.06 171 ALA A C 1
ATOM 1360 O O . ALA A 1 171 ? -12.290 5.028 25.440 1.00 57.06 171 ALA A O 1
ATOM 1361 N N . TYR A 1 172 ? -11.603 5.914 27.367 1.00 53.22 172 TYR A N 1
ATOM 1362 C CA . TYR A 1 172 ? -10.165 5.757 27.094 1.00 53.22 172 TYR A CA 1
ATOM 1363 C C . TYR A 1 172 ? -9.684 4.291 27.153 1.00 53.22 172 TYR A C 1
ATOM 1365 O O . TYR A 1 172 ? -8.525 4.008 26.862 1.00 53.22 172 TYR A O 1
ATOM 1373 N N . TYR A 1 173 ? -10.545 3.364 27.579 1.00 48.66 173 TYR A N 1
ATOM 1374 C CA . TYR A 1 173 ? -10.242 1.941 27.703 1.00 48.66 173 TYR A CA 1
ATOM 1375 C C . TYR A 1 173 ? -10.681 1.249 26.409 1.00 48.66 173 TYR A C 1
ATOM 1377 O O . TYR A 1 173 ? -11.878 1.121 26.180 1.00 48.66 173 TYR A O 1
ATOM 1385 N N . GLY A 1 174 ? -9.728 0.854 25.563 1.00 58.47 174 GLY A N 1
ATOM 1386 C CA . GLY A 1 174 ? -10.010 0.166 24.293 1.00 58.47 174 GLY A CA 1
ATOM 1387 C C . GLY A 1 174 ? -9.146 0.601 23.108 1.00 58.47 174 GLY A C 1
ATOM 1388 O O . GLY A 1 174 ? -9.268 0.015 22.039 1.00 58.47 174 GLY A O 1
ATOM 1389 N N . ARG A 1 175 ? -8.266 1.601 23.284 1.00 74.62 175 ARG A N 1
ATOM 139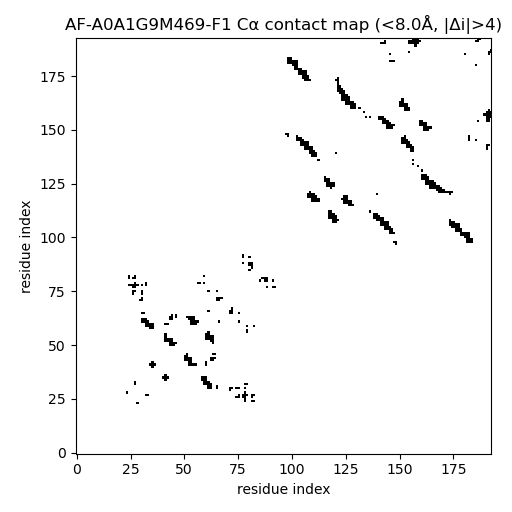0 C CA . ARG A 1 175 ? -7.263 1.985 22.279 1.00 74.62 175 ARG A CA 1
ATOM 1391 C C . ARG A 1 175 ? -5.856 1.771 22.797 1.00 74.62 175 ARG A C 1
ATOM 1393 O O . ARG A 1 175 ? -5.380 2.543 23.630 1.00 74.62 175 ARG A O 1
ATOM 1400 N N . ASP A 1 176 ? -5.169 0.789 22.232 1.00 85.62 176 ASP A N 1
ATOM 1401 C CA . ASP A 1 176 ? -3.729 0.645 22.423 1.00 85.62 176 ASP A CA 1
ATOM 1402 C C . ASP A 1 176 ? -2.998 1.322 21.263 1.00 85.62 176 ASP A C 1
ATOM 1404 O O . ASP A 1 176 ? -3.099 0.882 20.116 1.00 85.62 176 ASP A O 1
ATOM 1408 N N . SER A 1 177 ? -2.258 2.396 21.556 1.00 89.25 177 SER A N 1
ATOM 1409 C CA . SER A 1 177 ? -1.448 3.095 20.550 1.00 89.25 177 SER A CA 1
ATOM 1410 C C . SER A 1 177 ? -0.411 2.158 19.932 1.00 89.25 177 SER A C 1
ATOM 1412 O O . SER A 1 177 ? 0.272 1.399 20.629 1.00 89.25 177 SER A O 1
ATOM 1414 N N . ILE A 1 178 ? -0.264 2.232 18.613 1.00 90.25 178 ILE A N 1
ATOM 1415 C CA . ILE A 1 178 ? 0.780 1.550 17.857 1.00 90.25 178 ILE A CA 1
ATOM 1416 C C . ILE A 1 178 ? 1.836 2.589 17.484 1.00 90.25 178 ILE A C 1
ATOM 1418 O O . ILE A 1 178 ? 1.773 3.235 16.441 1.00 90.25 178 ILE A O 1
ATOM 1422 N N . ASP A 1 179 ? 2.842 2.734 18.340 1.00 89.81 179 ASP A N 1
ATOM 1423 C CA . ASP A 1 179 ? 3.837 3.789 18.170 1.00 89.81 179 ASP A CA 1
ATOM 1424 C C . ASP A 1 179 ? 4.917 3.437 17.135 1.00 89.81 179 ASP A C 1
ATOM 1426 O O . ASP A 1 179 ? 5.412 2.307 17.050 1.00 89.81 179 ASP A O 1
ATOM 1430 N N . GLY A 1 180 ? 5.360 4.454 16.391 1.00 87.62 180 GLY A N 1
ATOM 1431 C CA . GLY A 1 180 ? 6.592 4.401 15.598 1.00 87.62 180 GLY A CA 1
ATOM 1432 C C . GLY A 1 180 ? 6.516 3.598 14.297 1.00 87.62 180 GLY A C 1
ATOM 1433 O O . GLY A 1 180 ? 7.550 3.439 13.649 1.00 87.62 180 GLY A O 1
ATOM 1434 N N . LYS A 1 181 ? 5.336 3.105 13.907 1.00 90.62 181 LYS A N 1
ATOM 1435 C CA . LYS A 1 181 ? 5.118 2.421 12.627 1.00 90.62 181 LYS A CA 1
ATOM 1436 C C . LYS A 1 181 ? 4.571 3.378 11.579 1.00 90.62 181 LYS A C 1
ATOM 1438 O O . LYS A 1 181 ? 3.734 4.227 11.867 1.00 90.62 181 LYS A O 1
ATOM 1443 N N . SER A 1 182 ? 5.051 3.220 10.357 1.00 90.94 182 SER A N 1
ATOM 1444 C CA . SER A 1 182 ? 4.484 3.877 9.183 1.00 90.94 182 SER A CA 1
ATOM 1445 C C . SER A 1 182 ? 3.217 3.173 8.687 1.00 90.94 182 SER A C 1
ATOM 1447 O O . SER A 1 182 ? 3.020 1.992 8.977 1.00 90.94 182 SER A O 1
ATOM 1449 N N . ALA A 1 183 ? 2.387 3.861 7.895 1.00 88.81 183 ALA A N 1
ATOM 1450 C CA . ALA A 1 183 ? 1.178 3.278 7.297 1.00 88.81 183 ALA A CA 1
ATOM 1451 C C . ALA A 1 183 ? 1.488 1.976 6.536 1.00 88.81 183 ALA A C 1
ATOM 1453 O O . ALA A 1 183 ? 0.883 0.941 6.789 1.00 88.81 183 ALA A O 1
ATOM 1454 N N . GLY A 1 184 ? 2.543 1.973 5.713 1.00 87.06 184 GLY A N 1
ATOM 1455 C CA . GLY A 1 184 ? 2.951 0.769 4.980 1.00 87.06 184 GLY A CA 1
ATOM 1456 C C . GLY A 1 184 ? 3.503 -0.365 5.859 1.00 87.06 184 GLY A C 1
ATOM 1457 O O . GLY A 1 184 ? 3.537 -1.513 5.424 1.00 87.06 184 GLY A O 1
ATOM 1458 N N . GLU A 1 185 ? 3.969 -0.080 7.079 1.00 89.12 185 GLU A N 1
ATOM 1459 C CA . GLU A 1 185 ? 4.315 -1.126 8.052 1.00 89.12 185 GLU A CA 1
ATOM 1460 C C . GLU A 1 185 ? 3.081 -1.667 8.773 1.00 89.12 185 GLU A C 1
ATOM 1462 O O . GLU A 1 185 ? 3.077 -2.843 9.136 1.00 89.12 185 GLU A O 1
ATOM 1467 N N . ILE A 1 186 ? 2.057 -0.835 8.977 1.00 92.38 186 ILE A N 1
ATOM 1468 C CA . ILE A 1 186 ? 0.767 -1.237 9.547 1.00 92.38 186 ILE A CA 1
ATOM 1469 C C . ILE A 1 186 ? 0.015 -2.134 8.564 1.00 92.38 186 ILE A C 1
ATOM 1471 O O . ILE A 1 186 ? -0.379 -3.224 8.954 1.00 92.38 186 ILE A O 1
ATOM 1475 N N . GLU A 1 187 ? -0.055 -1.749 7.288 1.00 90.69 187 GLU A N 1
ATOM 1476 C CA . GLU A 1 187 ? -0.645 -2.544 6.196 1.00 90.69 187 GLU A CA 1
ATOM 1477 C C . GLU A 1 187 ? -0.019 -3.941 6.049 1.00 90.69 187 GLU A C 1
ATOM 1479 O O . GLU A 1 187 ? -0.613 -4.825 5.451 1.00 90.69 187 GLU A O 1
ATOM 1484 N N . SER A 1 188 ? 1.198 -4.146 6.567 1.00 88.94 188 SER A N 1
ATOM 1485 C CA . SER A 1 188 ? 1.893 -5.441 6.531 1.00 88.94 188 SER A CA 1
ATOM 1486 C C . SER A 1 188 ? 1.688 -6.310 7.775 1.00 88.94 188 SER A C 1
ATOM 1488 O O . SER A 1 188 ? 2.359 -7.334 7.918 1.00 88.94 188 SER A O 1
ATOM 1490 N N . LEU A 1 189 ? 0.865 -5.861 8.725 1.00 91.56 189 LEU A N 1
ATOM 1491 C CA . LEU A 1 189 ? 0.490 -6.642 9.898 1.00 91.56 189 LEU A CA 1
ATOM 1492 C C . LEU A 1 189 ? -0.610 -7.633 9.522 1.00 91.56 189 LEU A C 1
ATOM 1494 O O . LEU A 1 189 ? -1.508 -7.272 8.779 1.00 91.56 189 LEU A O 1
ATOM 1498 N N . ASP A 1 190 ? -0.593 -8.820 10.131 1.00 89.00 190 ASP A N 1
ATOM 1499 C CA . ASP A 1 190 ? -1.520 -9.918 9.809 1.00 89.00 190 ASP A CA 1
ATOM 1500 C C . ASP A 1 190 ? -3.016 -9.525 9.846 1.00 89.00 190 ASP A C 1
ATOM 1502 O O . ASP A 1 190 ? -3.812 -10.084 9.102 1.00 89.00 190 ASP A O 1
ATOM 1506 N N . ILE A 1 191 ? -3.406 -8.548 10.681 1.00 89.69 191 ILE A N 1
ATOM 1507 C CA . ILE A 1 191 ? -4.789 -8.024 10.761 1.00 89.69 191 ILE A CA 1
ATOM 1508 C C . ILE A 1 191 ? -5.209 -7.292 9.467 1.00 89.69 191 ILE A C 1
ATOM 1510 O O . ILE A 1 191 ? -6.397 -7.174 9.185 1.00 89.69 191 ILE A O 1
ATOM 1514 N N . CYS A 1 192 ? -4.246 -6.810 8.678 1.00 88.81 192 CYS A N 1
ATOM 1515 C CA . CYS A 1 192 ? -4.434 -6.082 7.421 1.00 88.81 192 CYS A CA 1
ATOM 1516 C C . CYS A 1 192 ? -4.219 -6.941 6.151 1.00 88.81 192 CYS A C 1
ATOM 1518 O O . CYS A 1 192 ? -4.401 -6.408 5.056 1.00 88.81 192 CYS A O 1
ATOM 1520 N N . GLY A 1 193 ? -3.821 -8.219 6.273 1.00 77.25 193 GLY A N 1
ATOM 1521 C CA . GLY A 1 193 ? -3.566 -9.145 5.147 1.00 77.25 193 GLY A CA 1
ATOM 1522 C C . GLY A 1 193 ? -2.089 -9.377 4.824 1.00 77.25 193 GLY A C 1
ATOM 1523 O O . GLY A 1 193 ? -1.781 -9.655 3.637 1.00 77.25 193 GLY A O 1
#

pLDDT: mean 85.79, std 14.11, range [46.72, 97.81]

Foldseek 3Di:
DDDPDPPVVVVVVVVVVPPPPPPDQPLCVVQVKDAADPVLAAAWDQDPNDTHGFDQDPRITTYPVLCPPPVSVLSVVLSVCCVPPVVCSVVVVVLSVLLAWKWWKWKWWFQDDDDQWTQTPLRWIKGFDDDDDDDDADHRFIWMWIDRPHWIWIQAPQDITTIDTPDDRPGPPGIDIDTGGGPVRVCPDPSND

Organism: NCBI:txid119000

Mean predicted aligned error: 10.82 Å

Radius of gyration: 25.64 Å; Cα contacts (8 Å, |Δi|>4): 338; chains: 1; bounding box: 62×51×85 Å

Secondary structure (DSSP, 8-state):
-----SHHHHHHHHHHTTS------HHHHHHT-BPPPTTS---EEEETTEEEEPEEETTEEE-HHHHHSHHHHTTHHHHHHHHH-GGGHHHHHHHHHHTTSB--EEEEEEEEEETTEEEETTS-EEEE-SS----PPPTTEEEEEEEETTEEEEEETTEEEEEEEEE--S-STT-EE-TT-BHHHHTTSGGG-

Nearest PDB structures (foldseek):
  2jj6-assembly2_B  TM=3.214E-01  e=1.610E-01  Homo sapiens
  8se7-assembly1_C  TM=2.131E-01  e=8.710E-01  Homo sapiens
  8oer-assembly1_D  TM=2.663E-01  e=8.710E-01  Homo sapiens
  8oes-assembly1_A  TM=2.281E-01  e=4.690E-01  Homo sapiens
  4g2b-assembly1_A  TM=2.693E-01  e=2.143E+00  Salmonella enterica subsp. enterica serovar Typhimurium str. LT2

Sequence (193 aa):
MWERGNMRILFFLFFLLIAPYAVAGKFSDYVGTYWPYDSGQCGTTILFGKSHPDLKLNGVCIPASAVIDTKRKKLIPLAIAEMKNPQRLDEMIQIMMARSLPTEAYRVEIEDYTDDIFVLVDGSVLKKTDYGYVGYLGFQEDAILFQDGNDWNLCVDGDMFEVELLSEGSAYYGRDSIDGKSAGEIESLDICG

Solvent-accessible surface area (backbone atoms only — not comparable to full-atom values): 10960 Å² total; per-residue (Å²): 142,78,84,91,71,70,70,67,62,59,59,60,59,59,61,66,76,66,55,74,75,83,73,74,45,73,47,18,63,72,40,52,48,44,74,40,47,99,87,68,46,52,63,66,32,76,55,98,94,38,83,36,70,26,45,75,54,99,78,34,20,37,36,40,66,24,67,70,35,69,76,34,39,73,39,46,67,55,17,51,33,39,73,77,41,54,90,50,31,67,60,51,51,51,53,55,51,58,46,62,38,62,33,61,33,27,39,36,35,34,56,46,75,58,99,51,37,40,32,30,70,27,59,26,32,35,32,57,73,62,92,77,86,80,74,92,76,60,83,61,34,64,29,38,43,33,38,54,93,94,44,38,33,38,22,40,88,35,38,74,41,44,35,43,82,77,40,83,37,91,47,84,67,54,61,48,76,46,80,81,40,17,41,67,58,52,53,67,34,75,49,32,85